Protein AF-A0A9X8HHS4-F1 (afdb_monomer)

Foldseek 3Di:
DDPLVVLVVLLVVLVVCLVVLCVVLVVLLQCCLPPPLVVLLVLFVQAQLLVVLPVLNVDDPVSSSVSLLLSLQCLLPVPQCCVVRNTPPVSSVPPDPVSNCSSVVSNVSVVVNVVSVVVSVLSVLVSVQVVQFQPDDPVRPPGGRLSVVLSVLLVVLVVLLVVLLVVQLVLLVPCVVVLCVLCVVQQVCVVPQVSQLNRHSNSSSVSLLVSLVCLLPVVVCVVVVRGDPSSNVPDDPVSSVVSVVSNVSNVCSVVSNVVSVVSSVVSD

pLDDT: mean 76.61, std 10.71, range [46.34, 91.75]

Organism: Pseudomonas putida (NCBI:txid303)

Structure (mmCIF, N/CA/C/O backbone):
data_AF-A0A9X8HHS4-F1
#
_entry.id   AF-A0A9X8HHS4-F1
#
loop_
_atom_site.group_PDB
_atom_site.id
_atom_site.type_symbol
_atom_site.label_atom_id
_atom_site.label_alt_id
_atom_site.label_comp_id
_atom_site.label_asym_id
_atom_site.label_entity_id
_atom_site.label_seq_id
_atom_site.pdbx_PDB_ins_code
_atom_site.Cartn_x
_atom_site.Cartn_y
_atom_site.Cartn_z
_atom_site.occupancy
_atom_site.B_iso_or_equiv
_atom_site.auth_seq_id
_atom_site.auth_comp_id
_atom_site.auth_asym_id
_atom_site.auth_atom_id
_atom_site.pdbx_PDB_model_num
ATOM 1 N N . MET A 1 1 ? 14.687 -11.664 -31.609 1.00 54.50 1 MET A N 1
ATOM 2 C CA . MET A 1 1 ? 13.571 -10.800 -31.170 1.00 54.50 1 MET A CA 1
ATOM 3 C C . MET A 1 1 ? 13.803 -10.597 -29.699 1.00 54.50 1 MET A C 1
ATOM 5 O O . MET A 1 1 ? 13.675 -11.546 -28.931 1.00 54.50 1 MET A O 1
ATOM 9 N N . ASP A 1 2 ? 14.326 -9.427 -29.369 1.00 82.25 2 ASP A N 1
ATOM 10 C CA . ASP A 1 2 ? 15.295 -9.323 -28.285 1.00 82.25 2 ASP A CA 1
ATOM 11 C C . ASP A 1 2 ? 14.608 -8.848 -27.001 1.00 82.25 2 ASP A C 1
ATOM 13 O O . ASP A 1 2 ? 13.588 -8.159 -27.045 1.00 82.25 2 ASP A O 1
ATOM 17 N N . ILE A 1 3 ? 15.119 -9.281 -25.846 1.00 80.19 3 ILE A N 1
ATOM 18 C CA . ILE A 1 3 ? 14.544 -8.995 -24.516 1.00 80.19 3 ILE A CA 1
ATOM 19 C C . ILE A 1 3 ? 14.384 -7.482 -24.290 1.00 80.19 3 ILE A C 1
ATOM 21 O O . ILE A 1 3 ? 13.435 -7.047 -23.635 1.00 80.19 3 ILE A O 1
ATOM 25 N N . GLU A 1 4 ? 15.269 -6.686 -24.886 1.00 82.06 4 GLU A N 1
ATOM 26 C CA . GLU A 1 4 ? 15.220 -5.226 -24.901 1.00 82.06 4 GLU A CA 1
ATOM 27 C C . GLU A 1 4 ? 13.902 -4.693 -25.481 1.00 82.06 4 GLU A C 1
ATOM 29 O O . GLU A 1 4 ? 13.188 -3.972 -24.788 1.00 82.06 4 GLU A O 1
ATOM 34 N N . TYR A 1 5 ? 13.494 -5.149 -26.672 1.00 85.94 5 TYR A N 1
ATOM 35 C CA . TYR A 1 5 ? 12.260 -4.703 -27.334 1.00 85.94 5 TYR A CA 1
ATOM 36 C C . TYR A 1 5 ? 11.009 -4.942 -26.476 1.00 85.94 5 TYR A C 1
ATOM 38 O O . TYR A 1 5 ? 10.152 -4.069 -26.330 1.00 85.94 5 TYR A O 1
ATOM 46 N N . TRP A 1 6 ? 10.902 -6.125 -25.863 1.00 85.56 6 TRP A N 1
ATOM 47 C CA . TRP A 1 6 ? 9.783 -6.439 -24.971 1.00 85.56 6 TRP A CA 1
ATOM 48 C C . TRP A 1 6 ? 9.791 -5.588 -23.698 1.00 85.56 6 TRP A C 1
ATOM 50 O O . TRP A 1 6 ? 8.727 -5.215 -23.201 1.00 85.56 6 TRP A O 1
ATOM 60 N N . THR A 1 7 ? 10.978 -5.266 -23.182 1.00 85.00 7 THR A N 1
ATOM 61 C CA . THR A 1 7 ? 11.138 -4.436 -21.983 1.00 85.00 7 THR A CA 1
ATOM 62 C C . THR A 1 7 ? 10.761 -2.983 -22.272 1.00 85.00 7 THR A C 1
ATOM 64 O O . THR A 1 7 ? 10.007 -2.385 -21.506 1.00 85.00 7 THR A O 1
ATOM 67 N N . GLU A 1 8 ? 11.193 -2.434 -23.407 1.00 86.31 8 GLU A N 1
ATOM 68 C CA . GLU A 1 8 ? 10.806 -1.096 -23.866 1.00 86.31 8 GLU A CA 1
ATOM 69 C C . GLU A 1 8 ? 9.295 -0.983 -24.097 1.00 86.31 8 GLU A C 1
ATOM 71 O O . GLU A 1 8 ? 8.658 -0.042 -23.616 1.00 86.31 8 GLU A O 1
ATOM 76 N N . ALA A 1 9 ? 8.691 -1.978 -24.757 1.00 87.94 9 ALA A N 1
ATOM 77 C CA . ALA A 1 9 ? 7.246 -2.029 -24.961 1.00 87.94 9 ALA A CA 1
ATOM 78 C C . ALA A 1 9 ? 6.478 -2.076 -23.625 1.00 87.94 9 ALA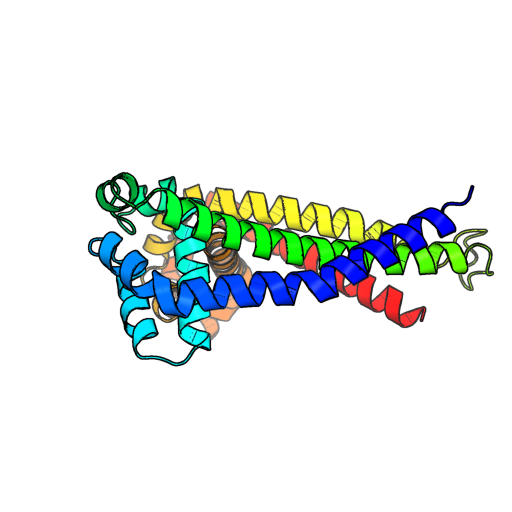 A C 1
ATOM 80 O O . ALA A 1 9 ? 5.470 -1.381 -23.458 1.00 87.94 9 ALA A O 1
ATOM 81 N N . ALA A 1 10 ? 6.969 -2.846 -22.647 1.00 87.56 10 ALA A N 1
ATOM 82 C CA . ALA A 1 10 ? 6.387 -2.902 -21.309 1.00 87.56 10 ALA A CA 1
ATOM 83 C C . ALA A 1 10 ? 6.499 -1.554 -20.576 1.00 87.56 10 ALA A C 1
ATOM 85 O O . ALA A 1 10 ? 5.516 -1.089 -20.000 1.00 87.56 10 ALA A O 1
ATOM 86 N N . ILE A 1 11 ? 7.659 -0.892 -20.634 1.00 89.00 11 ILE A N 1
ATOM 87 C CA . ILE A 1 11 ? 7.872 0.439 -20.044 1.00 89.00 11 ILE A CA 1
ATOM 88 C C . ILE A 1 11 ? 6.921 1.462 -20.666 1.00 89.00 11 ILE A C 1
ATOM 90 O O . ILE A 1 11 ? 6.270 2.211 -19.934 1.00 89.00 11 ILE A O 1
ATOM 94 N N . ALA A 1 12 ? 6.790 1.473 -21.995 1.00 88.38 12 ALA A N 1
ATOM 95 C CA . ALA A 1 12 ? 5.883 2.373 -22.699 1.00 88.38 12 ALA A CA 1
ATOM 96 C C . ALA A 1 12 ? 4.426 2.159 -22.255 1.00 88.38 12 ALA A C 1
ATOM 98 O O . ALA A 1 12 ? 3.747 3.115 -21.873 1.00 88.38 12 ALA A O 1
ATOM 99 N N . GLY A 1 13 ? 3.965 0.904 -22.212 1.00 89.06 13 GLY A N 1
ATOM 100 C CA . GLY A 1 13 ? 2.615 0.559 -21.761 1.00 89.06 13 GLY A CA 1
ATOM 101 C C . GLY A 1 13 ? 2.344 0.956 -20.305 1.00 89.06 13 GLY A C 1
ATOM 102 O O . GLY A 1 13 ? 1.326 1.588 -20.008 1.00 89.06 13 GLY A O 1
ATOM 103 N N . LEU A 1 14 ? 3.273 0.647 -19.394 1.00 89.25 14 LEU A N 1
ATOM 104 C CA . LEU A 1 14 ? 3.165 1.008 -17.976 1.00 89.25 14 LEU A CA 1
ATOM 105 C C . LEU A 1 14 ? 3.178 2.530 -17.773 1.00 89.25 14 LEU A C 1
ATOM 107 O O . LEU A 1 14 ? 2.428 3.041 -16.942 1.00 89.25 14 LEU A O 1
ATOM 111 N N . THR A 1 15 ? 3.971 3.263 -18.557 1.00 86.25 15 THR A N 1
ATOM 112 C CA . THR A 1 15 ? 4.039 4.733 -18.507 1.00 86.25 15 THR A CA 1
ATOM 113 C C . THR A 1 15 ? 2.719 5.366 -18.946 1.00 86.25 15 THR A C 1
ATOM 115 O O . THR A 1 15 ? 2.200 6.243 -18.257 1.00 86.25 15 THR A O 1
ATOM 118 N N . VAL A 1 16 ? 2.115 4.885 -20.038 1.00 89.38 16 VAL A N 1
ATOM 119 C CA . VAL A 1 16 ? 0.790 5.352 -20.484 1.00 89.38 16 VAL A CA 1
ATOM 120 C C . VAL A 1 16 ? -0.268 5.094 -19.409 1.00 89.38 16 VAL A C 1
ATOM 122 O O . VAL A 1 16 ? -1.044 5.995 -19.074 1.00 89.38 16 VAL A O 1
ATOM 125 N N . ALA A 1 17 ? -0.266 3.901 -18.806 1.00 86.44 17 ALA A N 1
ATOM 126 C CA . ALA A 1 17 ? -1.163 3.570 -17.701 1.00 86.44 17 ALA A CA 1
ATOM 127 C C . ALA A 1 17 ? -0.962 4.496 -16.486 1.00 86.44 17 ALA A C 1
ATOM 129 O O . ALA A 1 17 ? -1.931 4.870 -15.827 1.00 86.44 17 ALA A O 1
ATOM 130 N N . LEU A 1 18 ? 0.275 4.915 -16.216 1.00 86.44 18 LEU A N 1
ATOM 131 C CA . LEU A 1 18 ? 0.627 5.835 -15.133 1.00 86.44 18 LEU A CA 1
ATOM 132 C C . LEU A 1 18 ? 0.238 7.290 -15.381 1.00 86.44 18 LEU A C 1
ATOM 134 O O . LEU A 1 18 ? 0.064 8.027 -14.416 1.00 86.44 18 LEU A O 1
ATOM 138 N N . ILE A 1 19 ? 0.075 7.704 -16.634 1.00 85.06 19 ILE A N 1
ATOM 139 C CA . ILE A 1 19 ? -0.394 9.050 -16.978 1.00 85.06 19 ILE A CA 1
ATOM 140 C C . ILE A 1 19 ? -1.926 9.095 -16.969 1.00 85.06 19 ILE A C 1
ATOM 142 O O . ILE A 1 19 ? -2.521 9.981 -16.356 1.00 85.06 19 ILE A O 1
ATOM 146 N N . LEU A 1 20 ? -2.580 8.121 -17.609 1.00 88.38 20 LEU A N 1
ATOM 147 C CA . LEU A 1 20 ? -4.042 8.092 -17.736 1.00 88.38 20 LEU A CA 1
ATOM 148 C C . LEU A 1 20 ? -4.738 7.605 -16.458 1.00 88.38 20 LEU A C 1
ATOM 150 O O . LEU A 1 20 ? -5.791 8.124 -16.081 1.00 88.38 20 LEU A O 1
ATOM 154 N N . GLY A 1 21 ? -4.138 6.635 -15.766 1.00 84.62 21 GLY A N 1
ATOM 155 C CA . GLY A 1 21 ? -4.678 6.020 -14.555 1.00 84.62 21 GLY A CA 1
ATOM 156 C C . GLY A 1 21 ? -5.028 7.026 -13.453 1.00 84.62 21 GLY A C 1
ATOM 157 O O . GLY A 1 21 ? -6.173 7.018 -13.003 1.00 84.62 21 GLY A O 1
ATOM 158 N N . PRO A 1 22 ? -4.119 7.934 -13.040 1.00 84.56 22 PRO A N 1
ATOM 159 C CA . PRO A 1 22 ? -4.412 8.946 -12.028 1.00 84.56 22 PRO A CA 1
ATOM 160 C C . PRO A 1 22 ? -5.538 9.905 -12.413 1.00 84.56 22 PRO A C 1
ATOM 162 O O . PRO A 1 22 ? -6.266 10.348 -11.529 1.00 84.56 22 PRO A O 1
ATOM 165 N N . VAL A 1 23 ? -5.703 10.227 -13.701 1.00 86.19 23 VAL A N 1
ATOM 166 C CA . VAL A 1 23 ? -6.769 11.130 -14.166 1.00 86.19 23 VAL A CA 1
ATOM 167 C C . VAL A 1 23 ? -8.129 10.461 -13.991 1.00 86.19 23 VAL A C 1
ATOM 169 O O . VAL A 1 23 ? -9.021 11.021 -13.353 1.00 86.19 23 VAL A O 1
ATOM 172 N N . VAL A 1 24 ? -8.268 9.229 -14.488 1.00 87.69 24 VAL A N 1
ATOM 173 C CA . VAL A 1 24 ? -9.508 8.447 -14.372 1.00 87.69 24 VAL A CA 1
ATOM 174 C C . VAL A 1 24 ? -9.813 8.128 -12.907 1.00 87.69 24 VAL A C 1
ATOM 176 O O . VAL A 1 24 ? -10.933 8.330 -12.436 1.00 87.69 24 VAL A O 1
ATOM 179 N N . PHE A 1 25 ? -8.806 7.679 -12.158 1.00 87.69 25 PHE A N 1
ATOM 180 C CA . PHE A 1 25 ? -8.944 7.358 -10.742 1.00 87.69 25 PHE A CA 1
ATOM 181 C C . PHE A 1 25 ? -9.252 8.597 -9.894 1.00 87.69 25 PHE A C 1
ATOM 183 O O . PHE A 1 25 ? -10.100 8.543 -9.005 1.00 87.69 25 PHE A O 1
ATOM 190 N N . GLY A 1 26 ? -8.614 9.730 -10.191 1.00 85.19 26 GLY A N 1
ATOM 191 C CA . GLY A 1 26 ? -8.868 11.008 -9.537 1.00 85.19 26 GLY A CA 1
ATOM 192 C C . GLY A 1 26 ? -10.293 11.502 -9.774 1.00 85.19 26 GLY A C 1
ATOM 193 O O . GLY A 1 26 ? -10.955 11.911 -8.822 1.00 85.19 26 GLY A O 1
ATOM 194 N N . ALA A 1 27 ? -10.801 11.390 -11.006 1.00 89.06 27 ALA A N 1
ATOM 195 C CA . ALA A 1 27 ? -12.189 11.716 -11.329 1.00 89.06 27 ALA A CA 1
ATOM 196 C C . ALA A 1 27 ? -13.180 10.812 -10.576 1.00 89.06 27 ALA A C 1
ATOM 198 O O . ALA A 1 27 ? -14.147 11.307 -9.995 1.00 89.06 27 ALA A O 1
ATOM 199 N N . LEU A 1 28 ? -12.906 9.504 -10.511 1.00 89.50 28 LEU A N 1
ATOM 200 C CA . LEU A 1 28 ? -13.711 8.553 -9.743 1.00 89.50 28 LEU A CA 1
ATOM 201 C C . LEU A 1 28 ? -13.715 8.893 -8.245 1.00 89.50 28 LEU A C 1
ATOM 203 O O . LEU A 1 28 ? -14.780 8.976 -7.636 1.00 89.50 28 LEU A O 1
ATOM 207 N N . LEU A 1 29 ? -12.546 9.133 -7.645 1.00 87.75 29 LEU A N 1
ATOM 208 C CA . LEU A 1 29 ? -12.442 9.521 -6.236 1.00 87.75 29 LEU A CA 1
ATOM 209 C C . LEU A 1 29 ? -13.151 10.843 -5.953 1.00 87.75 29 LEU A C 1
ATOM 211 O O . LEU A 1 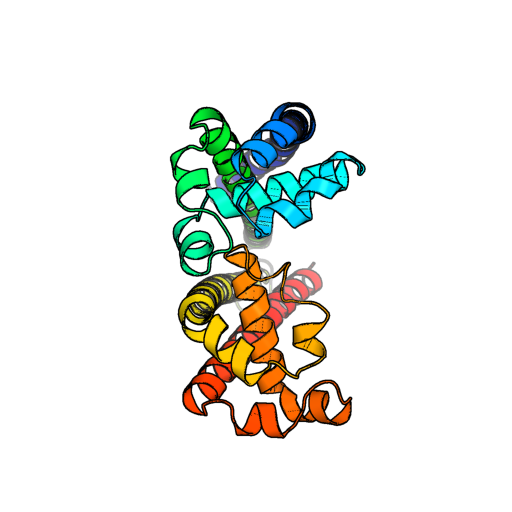29 ? -13.808 10.969 -4.920 1.00 87.75 29 LEU A O 1
ATOM 215 N N . LEU A 1 30 ? -13.044 11.816 -6.860 1.00 90.00 30 LEU A N 1
ATOM 216 C CA . LEU A 1 30 ? -13.733 13.095 -6.746 1.00 90.00 30 LEU A CA 1
ATOM 217 C C . LEU A 1 30 ? -15.248 12.918 -6.779 1.00 90.00 30 LEU A C 1
ATOM 219 O O . LEU A 1 30 ? -15.936 13.463 -5.915 1.00 90.00 30 LEU A O 1
ATOM 223 N N . TYR A 1 31 ? -15.758 12.116 -7.713 1.00 91.75 31 TYR A N 1
ATOM 224 C CA . TYR A 1 31 ? -17.174 11.771 -7.789 1.00 91.75 31 TYR A CA 1
ATOM 225 C C . TYR A 1 31 ? -17.664 11.145 -6.480 1.00 91.75 31 TYR A C 1
ATOM 227 O O . TYR A 1 31 ? -18.647 11.608 -5.904 1.00 91.75 31 TYR A O 1
ATOM 235 N N . ILE A 1 32 ? -16.934 10.162 -5.944 1.00 89.06 32 ILE A N 1
ATOM 236 C CA . ILE A 1 32 ? -17.315 9.502 -4.689 1.00 89.06 32 ILE A CA 1
ATOM 237 C C . ILE A 1 32 ? -17.300 10.494 -3.530 1.00 89.06 32 ILE A C 1
ATOM 239 O O . ILE A 1 32 ? -18.278 10.619 -2.799 1.00 89.06 32 ILE A O 1
ATOM 243 N N . ALA A 1 33 ? -16.197 11.221 -3.370 1.00 87.12 33 ALA A N 1
ATOM 244 C CA . ALA A 1 33 ? -15.975 12.112 -2.239 1.00 87.12 33 ALA A CA 1
ATOM 245 C C . ALA A 1 33 ? -16.938 13.303 -2.196 1.00 87.12 33 ALA A C 1
ATOM 247 O O . ALA A 1 33 ? -17.180 13.850 -1.120 1.00 87.12 33 ALA A O 1
ATOM 248 N N . THR A 1 34 ? -17.452 13.732 -3.350 1.00 86.00 34 THR A N 1
ATOM 249 C CA . THR A 1 34 ? -18.365 14.879 -3.444 1.00 86.00 34 THR A CA 1
ATOM 250 C C . THR A 1 34 ? -19.831 14.466 -3.475 1.00 86.00 34 THR A C 1
ATOM 252 O O . THR A 1 34 ? -20.623 15.095 -2.785 1.00 86.00 34 THR A O 1
ATOM 255 N N . GLN A 1 35 ? -20.185 13.414 -4.221 1.00 88.69 35 GLN A N 1
ATOM 256 C CA . GLN A 1 35 ? -21.584 13.056 -4.490 1.00 88.69 35 GLN A CA 1
ATOM 257 C C . GLN A 1 35 ? -22.085 11.859 -3.678 1.00 88.69 35 GLN A C 1
ATOM 259 O O . GLN A 1 35 ? -23.283 11.742 -3.453 1.00 88.69 35 GLN A O 1
ATOM 264 N N . ARG A 1 36 ? -21.201 10.947 -3.255 1.00 89.94 36 ARG A N 1
ATOM 265 C CA . ARG A 1 36 ? -21.601 9.644 -2.685 1.00 89.94 36 ARG A CA 1
ATOM 266 C C . ARG A 1 36 ? -21.099 9.384 -1.267 1.00 89.94 36 ARG A C 1
ATOM 268 O O . ARG A 1 36 ? -21.527 8.426 -0.632 1.00 89.94 36 ARG A O 1
ATOM 275 N N . LEU A 1 37 ? -20.199 10.220 -0.748 1.00 87.50 37 LEU A N 1
ATOM 276 C CA . LEU A 1 37 ? -19.626 10.044 0.587 1.00 87.50 37 LEU A CA 1
ATOM 277 C C . LEU A 1 37 ? -20.676 10.221 1.692 1.00 87.50 37 LEU A C 1
ATOM 279 O O . LEU A 1 37 ? -20.674 9.449 2.643 1.00 87.50 37 LEU A O 1
ATOM 283 N N . ALA A 1 38 ? -21.578 11.198 1.565 1.00 87.06 38 ALA A N 1
ATOM 284 C CA . ALA A 1 38 ? -22.652 11.402 2.541 1.00 87.06 38 ALA A CA 1
ATOM 285 C C . ALA A 1 38 ? -23.594 10.186 2.601 1.00 87.06 38 ALA A C 1
ATOM 287 O O . ALA A 1 38 ? -23.824 9.649 3.679 1.00 87.06 38 ALA A O 1
ATOM 288 N N . GLU A 1 39 ? -24.022 9.694 1.436 1.00 89.25 39 GLU A N 1
ATOM 289 C CA . GLU A 1 39 ? -24.846 8.485 1.288 1.00 89.25 39 GLU A CA 1
ATOM 290 C C . GLU A 1 39 ? -24.154 7.249 1.896 1.00 89.25 39 GLU A C 1
ATOM 292 O O . GLU A 1 39 ? -24.756 6.496 2.660 1.00 89.25 39 GLU A O 1
ATOM 297 N N . ALA A 1 40 ? -22.852 7.065 1.642 1.00 87.44 40 ALA A N 1
ATOM 298 C CA . ALA A 1 40 ? -22.081 5.967 2.229 1.00 87.44 40 ALA A CA 1
ATOM 299 C C . ALA A 1 40 ? -22.025 6.033 3.768 1.00 87.44 40 ALA A C 1
ATOM 301 O O . ALA A 1 40 ? -22.119 5.002 4.434 1.00 87.44 40 ALA A O 1
ATOM 302 N N . LEU A 1 41 ? -21.861 7.233 4.333 1.00 86.88 41 LEU A N 1
ATOM 303 C CA . LEU A 1 41 ? -21.806 7.451 5.783 1.00 86.88 41 LEU A CA 1
ATOM 304 C C . LEU A 1 41 ? -23.172 7.255 6.457 1.00 86.88 41 LEU A C 1
ATOM 306 O O . LEU A 1 41 ? -23.228 6.816 7.606 1.00 86.88 41 LEU A O 1
ATOM 310 N N . GLU A 1 42 ? -24.261 7.569 5.759 1.00 89.31 42 GLU A N 1
ATOM 311 C CA . GLU A 1 42 ? -25.633 7.375 6.237 1.00 89.31 42 GLU A CA 1
ATOM 312 C C . GLU A 1 42 ? -26.005 5.887 6.308 1.00 89.31 42 GLU A C 1
ATOM 314 O O . GLU A 1 42 ? -26.537 5.411 7.315 1.00 89.31 42 GLU A O 1
ATOM 319 N N . HIS A 1 43 ? -25.628 5.107 5.293 1.00 88.00 43 HIS A N 1
ATOM 320 C CA . HIS A 1 43 ? -25.844 3.658 5.300 1.00 88.00 43 HIS A CA 1
ATOM 321 C C . HIS A 1 43 ? -25.013 2.906 6.346 1.00 88.00 43 HIS A C 1
ATOM 323 O O . HIS A 1 43 ? -25.372 1.791 6.709 1.00 88.00 43 HIS A O 1
ATOM 329 N N . LEU A 1 44 ? -23.934 3.509 6.849 1.00 84.94 44 LEU A N 1
ATOM 330 C CA . LEU A 1 44 ? -23.045 2.936 7.864 1.00 84.94 44 LEU A CA 1
ATOM 331 C C . LEU A 1 44 ? -23.228 3.605 9.235 1.00 84.94 44 LEU A C 1
ATOM 333 O O . LEU A 1 44 ? -22.281 3.709 10.020 1.00 84.94 44 LEU A O 1
ATOM 337 N N . HIS A 1 45 ? -24.429 4.108 9.527 1.00 83.50 45 HIS A N 1
ATOM 338 C CA . HIS A 1 45 ? -24.648 4.955 10.694 1.00 83.50 45 HIS A CA 1
ATOM 339 C C . HIS A 1 45 ? -24.494 4.259 12.048 1.00 83.50 45 HIS A C 1
ATOM 341 O O . HIS A 1 45 ? -24.212 4.956 13.023 1.00 83.50 45 HIS A O 1
ATOM 347 N N . ASN A 1 46 ? -24.647 2.932 12.111 1.00 80.12 46 ASN A N 1
ATOM 348 C CA . ASN A 1 46 ? -24.467 2.139 13.331 1.00 80.12 46 ASN A CA 1
ATOM 349 C C . ASN A 1 46 ? -23.045 1.585 13.457 1.00 80.12 46 ASN A C 1
ATOM 351 O O . ASN A 1 46 ? -22.795 0.714 14.287 1.00 80.12 46 ASN A O 1
ATOM 355 N N . SER A 1 47 ? -22.115 2.044 12.616 1.00 76.88 47 SER A N 1
ATOM 356 C CA . SER A 1 47 ? -20.743 1.549 12.571 1.00 76.88 47 SER A CA 1
ATOM 357 C C . SER A 1 47 ? -19.789 2.548 13.244 1.00 76.88 47 SER A C 1
ATOM 359 O O . SER A 1 47 ? -19.457 3.574 12.640 1.00 76.88 47 SER A O 1
ATOM 361 N N . PRO A 1 48 ? -19.287 2.262 14.465 1.00 70.06 48 PRO A N 1
ATOM 362 C CA . PRO A 1 48 ? -18.429 3.184 15.216 1.00 70.06 48 PRO A CA 1
ATOM 363 C C . PRO A 1 48 ? -17.166 3.608 14.457 1.00 70.06 48 PRO A C 1
ATOM 365 O O . PRO A 1 48 ? -16.679 4.726 14.616 1.00 70.06 48 PRO A O 1
ATOM 368 N N . LEU A 1 49 ? -16.636 2.726 13.600 1.00 64.81 49 LEU A N 1
ATOM 369 C CA . LEU A 1 49 ? -15.443 3.011 12.797 1.00 64.81 49 LEU A CA 1
ATOM 370 C C . LEU A 1 49 ? -15.682 4.071 11.723 1.00 64.81 49 LEU A C 1
ATOM 372 O O . LEU A 1 49 ? -14.758 4.777 11.326 1.00 64.81 49 LEU A O 1
ATOM 376 N N . VAL A 1 50 ? -16.917 4.172 11.248 1.00 74.06 50 VAL A N 1
ATOM 377 C CA . VAL A 1 50 ? -17.311 5.102 10.193 1.00 74.06 50 VAL A CA 1
ATOM 378 C C . VAL A 1 50 ? -17.703 6.454 10.789 1.00 74.06 50 VAL A C 1
ATOM 380 O O . VAL A 1 50 ? -17.537 7.492 10.149 1.00 74.06 50 VAL A O 1
ATOM 383 N N . ASP A 1 51 ? -18.112 6.463 12.057 1.00 72.56 51 ASP A N 1
ATOM 384 C CA . ASP A 1 51 ? -18.515 7.661 12.789 1.00 72.56 51 ASP A CA 1
ATOM 385 C C . ASP A 1 51 ? -17.375 8.694 12.901 1.00 72.56 51 ASP A C 1
ATOM 387 O O . ASP A 1 51 ? -17.565 9.892 12.679 1.00 72.56 51 ASP A O 1
ATOM 391 N N . ALA A 1 52 ? -16.135 8.219 13.089 1.00 68.75 52 ALA A N 1
ATOM 392 C CA . ALA A 1 52 ? -14.929 9.054 13.080 1.00 68.75 52 ALA A CA 1
ATOM 393 C C . ALA A 1 52 ? -14.725 9.818 11.755 1.00 68.75 52 ALA A C 1
ATOM 395 O O . ALA A 1 52 ? -14.099 10.881 11.727 1.00 68.75 52 ALA A O 1
ATOM 396 N N . HIS A 1 53 ? -15.271 9.301 10.653 1.00 73.31 53 HIS A N 1
ATOM 397 C CA . HIS A 1 53 ? -15.173 9.911 9.334 1.00 73.31 53 HIS A CA 1
ATOM 398 C C . HIS A 1 53 ? -16.320 10.877 9.024 1.00 73.31 53 HIS A C 1
ATOM 400 O O . HIS A 1 53 ? -16.226 11.593 8.029 1.00 73.31 53 HIS A O 1
ATOM 406 N N . ARG A 1 54 ? -17.358 11.006 9.860 1.00 76.12 54 ARG A N 1
ATOM 407 C CA . ARG A 1 54 ? -18.449 11.969 9.609 1.00 76.12 54 ARG A CA 1
ATOM 408 C C . ARG A 1 54 ? -17.970 13.416 9.587 1.00 76.12 54 ARG A C 1
ATOM 410 O O . ARG A 1 54 ? -18.377 14.190 8.724 1.00 76.12 54 ARG A O 1
ATOM 417 N N . TYR A 1 55 ? -17.006 13.753 10.444 1.00 74.31 55 TYR A N 1
ATOM 418 C CA . TYR A 1 55 ? -16.362 15.069 10.436 1.00 74.31 55 TYR A CA 1
ATOM 419 C C . TYR A 1 55 ? -15.634 15.377 9.118 1.00 74.31 55 TYR A C 1
ATOM 421 O O . TYR A 1 55 ? -15.444 16.546 8.789 1.00 74.31 55 TYR A O 1
ATOM 429 N N . SER A 1 56 ? -15.270 14.363 8.321 1.00 74.00 56 SER A N 1
ATOM 430 C CA . SER A 1 56 ? -14.616 14.572 7.023 1.00 74.00 56 SER A CA 1
ATOM 431 C C . SER A 1 56 ? -15.514 15.257 5.990 1.00 74.00 56 SER A C 1
ATOM 433 O O . SER A 1 56 ? -14.986 15.927 5.103 1.00 74.00 56 SER A O 1
ATOM 435 N N . LEU A 1 57 ? -16.845 15.174 6.133 1.00 74.00 57 LEU A N 1
ATOM 436 C CA . LEU A 1 57 ? -17.794 15.884 5.268 1.00 74.00 57 LEU A CA 1
ATOM 437 C C . LEU A 1 57 ? -17.638 17.402 5.383 1.00 74.00 57 LEU A C 1
ATOM 439 O O . LEU A 1 57 ? -17.711 18.102 4.377 1.00 74.00 57 LEU A O 1
ATOM 443 N N . ASN A 1 58 ? -17.340 17.905 6.580 1.00 77.31 58 ASN A N 1
ATOM 444 C CA . ASN A 1 58 ? -17.188 19.339 6.841 1.00 77.31 58 ASN A CA 1
ATOM 445 C C . ASN A 1 58 ? -15.748 19.832 6.635 1.00 77.31 58 ASN A C 1
ATOM 447 O O . ASN A 1 58 ? -15.464 21.018 6.781 1.00 77.31 58 ASN A O 1
ATOM 451 N N . LEU A 1 59 ? -14.830 18.926 6.296 1.00 79.38 59 LEU A N 1
ATOM 452 C CA . LEU A 1 59 ? -13.427 19.228 6.048 1.00 79.38 59 LEU A CA 1
ATOM 453 C C . LEU A 1 59 ? -13.128 19.279 4.542 1.00 79.38 59 LEU A C 1
ATOM 455 O O . LEU A 1 59 ? -13.919 18.861 3.695 1.00 79.38 59 LEU A O 1
ATOM 459 N N . GLY A 1 60 ? -11.945 19.799 4.207 1.00 82.88 60 GLY A N 1
ATOM 460 C CA . GLY A 1 60 ? -11.493 19.937 2.824 1.00 82.88 60 GLY A CA 1
ATOM 461 C C . GLY A 1 60 ? -11.353 18.607 2.072 1.00 82.88 60 GLY A C 1
ATOM 462 O O . GLY A 1 60 ? -11.282 17.524 2.657 1.00 82.88 60 GLY A O 1
ATOM 463 N N . LEU A 1 61 ? -11.227 18.708 0.746 1.00 82.06 61 LEU A N 1
ATOM 464 C CA . LEU A 1 61 ? -11.224 17.588 -0.206 1.00 82.06 61 LEU A CA 1
ATOM 465 C C . LEU A 1 61 ? -10.279 16.433 0.181 1.00 82.06 61 LEU A C 1
ATOM 467 O O . LEU A 1 61 ? -10.625 15.261 0.063 1.00 82.06 61 LEU A O 1
ATOM 471 N N . ARG A 1 62 ? -9.099 16.762 0.721 1.00 76.94 62 ARG A N 1
ATOM 472 C CA . ARG A 1 62 ? -8.099 15.784 1.173 1.00 76.94 62 ARG A CA 1
ATOM 473 C C . ARG A 1 62 ? -8.627 14.850 2.268 1.00 76.94 62 ARG A C 1
ATOM 475 O O . ARG A 1 62 ? -8.287 13.670 2.278 1.00 76.94 62 ARG A O 1
ATOM 482 N N . GLN A 1 63 ? -9.427 15.370 3.197 1.00 77.00 63 GLN A N 1
ATOM 483 C CA . GLN A 1 63 ? -9.999 14.577 4.289 1.00 77.00 63 GLN A CA 1
ATOM 484 C C . GLN A 1 63 ? -11.130 13.683 3.783 1.00 77.00 63 GLN A C 1
ATOM 486 O O . GLN A 1 63 ? -11.227 12.532 4.200 1.00 77.00 63 GLN A O 1
ATOM 491 N N . ARG A 1 64 ? -11.913 14.171 2.815 1.00 83.31 64 ARG A N 1
ATOM 492 C CA . ARG A 1 64 ? -12.935 13.372 2.130 1.00 83.31 64 ARG A CA 1
ATOM 493 C C . ARG A 1 64 ? -12.318 12.212 1.347 1.00 83.31 64 ARG A C 1
ATOM 495 O O . ARG A 1 64 ? -12.785 11.089 1.470 1.00 83.31 64 ARG A O 1
ATOM 502 N N . PHE A 1 65 ? -11.221 12.438 0.618 1.00 81.19 65 PHE A N 1
ATOM 503 C CA . PHE A 1 65 ? -10.489 11.359 -0.068 1.00 81.19 65 PHE A CA 1
ATOM 504 C C . PHE A 1 65 ? -9.954 10.301 0.890 1.00 81.19 65 PHE A C 1
ATOM 506 O O . PHE A 1 65 ? -10.040 9.109 0.599 1.00 81.19 65 PHE A O 1
ATOM 513 N N . ARG A 1 66 ? -9.434 10.727 2.047 1.00 78.00 66 ARG A N 1
ATOM 514 C CA . ARG A 1 66 ? -9.007 9.799 3.096 1.00 78.00 66 ARG A CA 1
ATOM 515 C C . ARG A 1 66 ? -10.180 8.943 3.580 1.00 78.00 66 ARG A C 1
ATOM 517 O O . ARG A 1 66 ? -10.071 7.724 3.547 1.00 78.00 66 ARG A O 1
ATOM 524 N N . ALA A 1 67 ? -11.307 9.569 3.923 1.00 80.56 67 ALA A N 1
ATOM 525 C CA . ALA A 1 67 ? -12.507 8.863 4.368 1.00 80.56 67 ALA A CA 1
ATOM 526 C C . ALA A 1 67 ? -13.028 7.862 3.326 1.00 80.56 67 ALA A C 1
ATOM 528 O O . ALA A 1 67 ? -13.316 6.721 3.670 1.00 80.56 67 ALA A O 1
ATOM 529 N N . VAL A 1 68 ? -13.076 8.247 2.045 1.00 85.06 68 VAL A N 1
ATOM 530 C CA . VAL A 1 68 ? -13.441 7.333 0.950 1.00 85.06 68 VAL A CA 1
ATOM 531 C C . VAL A 1 68 ? -12.510 6.124 0.907 1.00 85.06 68 VAL A C 1
ATOM 533 O O . VAL A 1 68 ? -12.984 4.994 0.834 1.00 85.06 68 VAL A O 1
ATOM 536 N N . GLY A 1 69 ? -11.194 6.341 0.984 1.00 78.44 69 GLY A N 1
ATOM 537 C CA . GLY A 1 69 ? -10.211 5.258 0.961 1.00 78.44 69 GLY A CA 1
ATOM 538 C C . GLY A 1 69 ? -10.330 4.294 2.145 1.00 78.44 69 GLY A C 1
ATOM 539 O O . GLY A 1 69 ? -10.136 3.088 1.968 1.00 78.44 69 GLY A O 1
ATOM 540 N N . ASP A 1 70 ? -10.660 4.816 3.326 1.00 76.69 70 ASP A N 1
ATOM 541 C CA . ASP A 1 70 ? -10.817 4.034 4.554 1.00 76.69 70 ASP A CA 1
ATOM 542 C C . ASP A 1 70 ? -12.124 3.219 4.530 1.00 76.69 70 ASP A C 1
ATOM 544 O O . ASP A 1 70 ? -12.091 2.004 4.735 1.00 76.69 70 ASP A O 1
ATOM 548 N N . ILE A 1 71 ? -13.252 3.841 4.158 1.00 83.75 71 ILE A N 1
ATOM 549 C CA . ILE A 1 71 ? -14.555 3.167 3.992 1.00 83.75 71 ILE A CA 1
ATOM 550 C C . ILE A 1 71 ? -14.477 2.094 2.898 1.00 83.75 71 ILE A C 1
ATOM 552 O O . ILE A 1 71 ? -14.947 0.973 3.083 1.00 83.75 71 ILE A O 1
ATOM 556 N N . ALA A 1 72 ? -13.836 2.402 1.769 1.00 82.50 72 ALA A N 1
ATOM 557 C CA . ALA A 1 72 ? -13.628 1.448 0.686 1.00 82.50 72 ALA A CA 1
ATOM 558 C C . ALA A 1 72 ? -12.824 0.217 1.136 1.00 82.50 72 ALA A C 1
ATOM 560 O O . ALA A 1 72 ? -13.140 -0.904 0.742 1.00 82.50 72 ALA A O 1
ATOM 561 N N . GLY A 1 73 ? -11.811 0.408 1.988 1.00 74.19 73 GLY A N 1
ATOM 562 C CA . GLY A 1 73 ? -11.048 -0.695 2.575 1.00 74.19 73 GLY A CA 1
ATOM 563 C C . GLY A 1 73 ? -11.870 -1.555 3.536 1.00 74.19 73 GLY A C 1
ATOM 564 O O . GLY A 1 73 ? -11.757 -2.779 3.491 1.00 74.19 73 GLY A O 1
ATOM 565 N N . LEU A 1 74 ? -12.718 -0.929 4.356 1.00 75.50 74 LEU A N 1
ATOM 566 C CA . LEU A 1 74 ? -13.623 -1.624 5.277 1.00 75.50 74 LEU A CA 1
ATOM 567 C C . LEU A 1 74 ? -14.646 -2.495 4.534 1.00 75.50 74 LEU A C 1
ATOM 569 O O . LEU A 1 74 ? -14.893 -3.630 4.930 1.00 75.50 74 LEU A O 1
ATOM 573 N N . LEU A 1 75 ? -15.209 -1.990 3.433 1.00 79.81 75 LEU A N 1
ATOM 574 C CA . LEU A 1 75 ? -16.203 -2.716 2.633 1.00 79.81 75 LEU A CA 1
ATOM 575 C C . LEU A 1 75 ? -15.606 -3.821 1.749 1.00 79.81 75 LEU A C 1
ATOM 577 O O . LEU A 1 75 ? -16.316 -4.773 1.411 1.00 79.81 75 LEU A O 1
ATOM 581 N N . ALA A 1 76 ? -14.332 -3.699 1.360 1.00 76.00 76 ALA A N 1
ATOM 582 C CA . ALA A 1 76 ? -13.623 -4.725 0.594 1.00 76.00 76 ALA A CA 1
ATOM 583 C C . ALA A 1 76 ? -13.334 -5.979 1.436 1.00 76.00 76 ALA A C 1
ATOM 585 O O . ALA A 1 76 ? -13.346 -7.084 0.902 1.00 76.00 76 ALA A O 1
ATOM 586 N N . TYR A 1 77 ? -13.135 -5.816 2.748 1.00 73.06 77 TYR A N 1
ATOM 587 C CA . TYR A 1 77 ? -12.846 -6.909 3.681 1.00 73.06 77 TYR A CA 1
ATOM 588 C C . TYR A 1 77 ? -13.708 -6.795 4.959 1.00 73.06 77 TYR A C 1
ATOM 590 O O . TYR A 1 77 ? -13.188 -6.439 6.020 1.00 73.06 77 TYR A O 1
ATOM 598 N N . PRO A 1 78 ? -15.026 -7.072 4.867 1.00 65.94 78 PRO A N 1
ATOM 599 C CA . PRO A 1 78 ? -16.004 -6.749 5.911 1.00 65.94 78 PRO A CA 1
ATOM 600 C C . PRO A 1 78 ? -16.052 -7.729 7.090 1.00 65.94 78 PRO A C 1
ATOM 602 O O . PRO A 1 78 ? -16.472 -7.333 8.176 1.00 65.94 78 PRO A O 1
ATOM 605 N N . ASP A 1 79 ? -15.630 -8.983 6.898 1.00 62.28 79 ASP A N 1
ATOM 606 C CA . ASP A 1 79 ? -15.860 -10.072 7.862 1.00 62.28 79 ASP A CA 1
ATOM 607 C C . ASP A 1 79 ? -15.291 -9.749 9.242 1.00 62.28 79 ASP A C 1
ATOM 609 O O . ASP A 1 79 ? -15.952 -9.893 10.266 1.00 62.28 79 ASP A O 1
ATOM 613 N N . CYS A 1 80 ? -14.079 -9.204 9.274 1.00 51.84 80 CYS A N 1
ATOM 614 C CA . CYS A 1 80 ? -13.424 -8.935 10.538 1.00 51.84 80 CYS A CA 1
ATOM 615 C C . CYS A 1 80 ? -13.908 -7.643 11.234 1.00 51.84 80 CYS A C 1
ATOM 617 O O . CYS A 1 80 ? -14.124 -7.698 12.439 1.00 51.84 80 CYS A O 1
ATOM 619 N N . PRO A 1 81 ? -14.121 -6.491 10.554 1.00 55.38 81 PRO A N 1
ATOM 620 C CA . PRO A 1 81 ? -14.817 -5.328 11.129 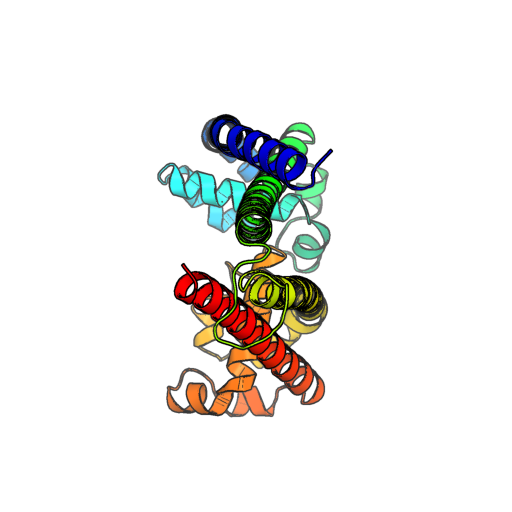1.00 55.38 81 PRO A CA 1
ATOM 621 C C . PRO A 1 81 ? -16.132 -5.655 11.844 1.00 55.38 81 PRO A C 1
ATOM 623 O O . PRO A 1 81 ? -16.459 -5.017 12.846 1.00 55.38 81 PRO A O 1
ATOM 626 N N . VAL A 1 82 ? -16.854 -6.661 11.353 1.00 64.12 82 VAL A N 1
ATOM 627 C CA . VAL A 1 82 ? -18.087 -7.157 11.969 1.00 64.12 82 VAL A CA 1
ATOM 628 C C . VAL A 1 82 ? -17.815 -7.962 13.243 1.00 64.12 82 VAL A C 1
ATOM 630 O O . VAL A 1 82 ? -18.475 -7.730 14.253 1.00 64.12 82 VAL A O 1
ATOM 633 N N . GLU A 1 83 ? -16.823 -8.858 13.242 1.00 60.72 83 GLU A N 1
ATOM 634 C CA . GLU A 1 83 ? -16.503 -9.743 14.380 1.00 60.72 83 GLU A CA 1
ATOM 635 C C . GLU A 1 83 ? -16.183 -9.007 15.692 1.00 60.72 83 GLU A C 1
ATOM 637 O O . GLU A 1 83 ? -16.491 -9.518 16.767 1.00 60.72 83 GLU A O 1
ATOM 642 N N . PHE A 1 84 ? -15.579 -7.814 15.639 1.00 55.12 84 PHE A N 1
ATOM 643 C CA . PHE A 1 84 ? -15.253 -7.025 16.840 1.00 55.12 84 PHE A CA 1
ATOM 644 C C . PHE A 1 84 ? -16.194 -5.832 17.079 1.00 55.12 84 PHE A C 1
ATOM 646 O O . PHE A 1 84 ? -15.911 -4.998 17.939 1.00 55.12 84 PHE A O 1
ATOM 653 N N . GLY A 1 85 ? -17.299 -5.736 16.330 1.00 59.44 85 GLY A N 1
ATOM 654 C CA . GLY A 1 85 ? -18.319 -4.697 16.510 1.00 59.44 85 GLY A CA 1
ATOM 655 C C . GLY A 1 85 ? -17.934 -3.307 15.989 1.00 59.44 85 GLY A C 1
ATOM 656 O O . GLY A 1 85 ? -18.538 -2.314 16.386 1.00 59.44 85 GLY A O 1
ATOM 657 N N . GLY A 1 86 ? -16.925 -3.208 15.118 1.00 61.25 86 GLY A N 1
ATOM 658 C CA . GLY A 1 86 ? -16.528 -1.947 14.484 1.00 61.25 86 GLY A CA 1
ATOM 659 C C . GLY A 1 86 ? -17.397 -1.556 13.281 1.00 61.25 86 GLY A C 1
ATOM 660 O O . GLY A 1 86 ? -17.557 -0.369 12.981 1.00 61.25 86 GLY A O 1
ATOM 661 N N . LEU A 1 87 ? -17.980 -2.548 12.610 1.00 71.56 87 LEU A N 1
ATOM 662 C CA . LEU A 1 87 ? -19.030 -2.375 11.614 1.00 71.56 87 LEU A CA 1
ATOM 663 C C . LEU A 1 87 ? -20.266 -3.175 12.015 1.00 71.56 87 LEU A C 1
ATOM 665 O O . LEU A 1 87 ? -20.168 -4.321 12.451 1.00 71.56 87 LEU A O 1
ATOM 669 N N . SER A 1 88 ? -21.438 -2.588 11.801 1.00 78.31 88 SER A N 1
ATOM 670 C CA . SER A 1 88 ? -22.702 -3.303 11.937 1.00 78.31 88 SER A CA 1
ATOM 671 C C . SER A 1 88 ? -22.857 -4.289 10.775 1.00 78.31 88 SER A C 1
ATOM 673 O O . SER A 1 88 ? -22.878 -3.897 9.608 1.00 78.31 88 SER A O 1
ATOM 675 N N . ALA A 1 89 ? -22.993 -5.583 11.083 1.00 79.94 89 ALA A N 1
ATOM 676 C CA . ALA A 1 89 ? -23.262 -6.618 10.078 1.00 79.94 89 ALA A CA 1
ATOM 677 C C . ALA A 1 89 ? -24.531 -6.315 9.268 1.00 79.94 89 ALA A C 1
ATOM 679 O O . ALA A 1 89 ? -24.642 -6.670 8.094 1.00 79.94 89 ALA A O 1
ATOM 680 N N . GLU A 1 90 ? -25.500 -5.674 9.916 1.00 85.19 90 GLU A N 1
ATOM 681 C CA . GLU A 1 90 ? -26.776 -5.310 9.324 1.00 85.19 90 GLU A CA 1
ATOM 682 C C . GLU A 1 90 ? -26.637 -4.128 8.362 1.00 85.19 90 GLU A C 1
ATOM 684 O O . GLU A 1 90 ? -27.183 -4.183 7.259 1.00 85.19 90 GLU A O 1
ATOM 689 N N . ASP A 1 91 ? -25.815 -3.134 8.712 1.00 84.88 91 ASP A N 1
ATOM 690 C CA . ASP A 1 91 ? -25.488 -2.009 7.829 1.00 84.88 91 ASP A CA 1
ATOM 691 C C . ASP A 1 91 ? -24.790 -2.512 6.555 1.00 84.88 91 ASP A C 1
ATOM 693 O O . ASP A 1 91 ? -25.144 -2.098 5.455 1.00 84.88 91 ASP A O 1
ATOM 697 N N . ILE A 1 92 ? -23.858 -3.471 6.668 1.00 84.81 92 ILE A N 1
ATOM 698 C CA . ILE A 1 92 ? -23.184 -4.070 5.498 1.00 84.81 92 ILE A CA 1
ATOM 699 C C . ILE A 1 92 ? -24.169 -4.822 4.607 1.00 84.81 92 ILE A C 1
ATOM 701 O O . ILE A 1 92 ? -24.106 -4.702 3.383 1.00 84.81 92 ILE A O 1
ATOM 705 N N . LYS A 1 93 ? -25.065 -5.617 5.203 1.00 86.00 93 LYS A N 1
ATOM 706 C CA . LYS A 1 93 ? -26.068 -6.385 4.451 1.00 86.00 93 LYS A CA 1
ATOM 707 C C . LYS A 1 93 ? -27.041 -5.476 3.705 1.00 86.00 93 LYS A C 1
ATOM 709 O O . LYS A 1 93 ? -27.465 -5.826 2.609 1.00 86.00 93 LYS A O 1
ATOM 714 N N . ARG A 1 94 ? -27.388 -4.327 4.290 1.00 88.25 94 ARG A N 1
ATOM 715 C CA . ARG A 1 94 ? -28.298 -3.333 3.702 1.00 88.25 94 ARG A CA 1
ATOM 716 C C . ARG A 1 94 ? -27.583 -2.308 2.815 1.00 88.25 94 ARG A C 1
ATOM 718 O O . ARG A 1 94 ? -28.253 -1.493 2.186 1.00 88.25 94 ARG A O 1
ATOM 725 N N . PHE A 1 95 ? -26.252 -2.336 2.754 1.00 89.25 95 PHE A N 1
ATOM 726 C CA . PHE A 1 95 ? -25.475 -1.357 2.004 1.00 89.25 95 PHE A CA 1
ATOM 727 C C . PHE A 1 95 ? -25.763 -1.467 0.495 1.00 89.25 95 PHE A C 1
ATOM 729 O O . PHE A 1 95 ? -25.724 -2.574 -0.056 1.00 89.25 95 PHE A O 1
ATOM 736 N N . PRO A 1 96 ? -26.016 -0.349 -0.210 1.00 89.19 96 PRO A N 1
ATOM 737 C CA . PRO A 1 96 ? -26.387 -0.384 -1.619 1.00 89.19 96 PRO A CA 1
ATOM 738 C C . PRO A 1 96 ? -25.284 -1.013 -2.479 1.00 89.19 96 PRO A C 1
ATOM 740 O O . PRO A 1 96 ? -24.141 -0.548 -2.503 1.00 89.19 96 PRO A O 1
ATOM 743 N N . GLY A 1 97 ? -25.642 -2.059 -3.230 1.00 87.88 97 GLY A N 1
ATOM 744 C CA . GLY A 1 97 ? -24.693 -2.853 -4.019 1.00 87.88 97 GLY A CA 1
ATOM 745 C C . GLY A 1 97 ? -23.884 -2.021 -5.018 1.00 87.88 97 GLY A C 1
ATOM 746 O O . GLY A 1 97 ? -22.669 -2.171 -5.099 1.00 87.88 97 GLY A O 1
ATOM 747 N N . ASN A 1 98 ? -24.528 -1.073 -5.705 1.00 88.50 98 ASN A N 1
ATOM 748 C CA . ASN A 1 98 ? -23.858 -0.196 -6.671 1.00 88.50 98 ASN A CA 1
ATOM 749 C C . ASN A 1 98 ? -22.764 0.661 -6.014 1.00 88.50 98 ASN A C 1
ATOM 751 O O . ASN A 1 98 ? -21.657 0.772 -6.541 1.00 88.50 98 ASN A O 1
ATOM 755 N N . LEU A 1 99 ? -23.051 1.231 -4.840 1.00 88.25 99 LEU A N 1
ATOM 756 C CA . LEU A 1 99 ? -22.096 2.046 -4.093 1.00 88.25 99 LEU A CA 1
ATOM 757 C C . LEU A 1 99 ? -20.969 1.188 -3.510 1.00 88.25 99 LEU A C 1
ATOM 759 O O . LEU A 1 99 ? -19.808 1.597 -3.536 1.00 88.25 99 LEU A O 1
ATOM 763 N N . ARG A 1 100 ? -21.295 -0.025 -3.040 1.00 88.25 100 ARG A N 1
ATOM 764 C CA . ARG A 1 100 ? -20.308 -0.994 -2.550 1.00 88.25 100 ARG A CA 1
ATOM 765 C C . ARG A 1 100 ? -19.312 -1.344 -3.641 1.00 88.25 100 ARG A C 1
ATOM 767 O O . ARG A 1 100 ? -18.113 -1.226 -3.416 1.00 88.25 100 ARG A O 1
ATOM 774 N N . THR A 1 101 ? -19.799 -1.735 -4.817 1.00 88.81 101 THR A N 1
ATOM 775 C CA . THR A 1 101 ? -18.949 -2.097 -5.955 1.00 88.81 101 THR A CA 1
ATOM 776 C C . THR A 1 101 ? -18.039 -0.942 -6.335 1.00 88.81 101 THR A C 1
ATOM 778 O O . THR A 1 101 ? -16.851 -1.147 -6.544 1.00 88.81 101 THR A O 1
ATOM 781 N N . LEU A 1 102 ? -18.563 0.281 -6.360 1.00 89.12 102 LEU A N 1
ATOM 782 C CA . LEU A 1 102 ? -17.800 1.460 -6.745 1.00 89.12 102 LEU A CA 1
ATOM 783 C C . LEU A 1 102 ? -16.692 1.806 -5.727 1.00 89.12 102 LEU A C 1
ATOM 785 O O . LEU A 1 102 ? -15.559 2.099 -6.115 1.00 89.12 102 LEU A O 1
ATOM 789 N N . LEU A 1 103 ? -16.979 1.691 -4.426 1.00 88.19 103 LEU A N 1
ATOM 790 C CA . LEU A 1 103 ? -15.986 1.855 -3.359 1.00 88.19 103 LEU A CA 1
ATOM 791 C C . LEU A 1 103 ? -14.934 0.739 -3.389 1.00 88.19 103 LEU A C 1
ATOM 793 O O . LEU A 1 103 ? -13.739 1.028 -3.422 1.00 88.19 103 LEU A O 1
ATOM 797 N N . VAL A 1 104 ? -15.346 -0.526 -3.448 1.00 85.94 104 VAL A N 1
ATOM 798 C CA . VAL A 1 104 ? -14.430 -1.677 -3.509 1.00 85.94 104 VAL A CA 1
ATOM 799 C C . VAL A 1 104 ? -13.555 -1.621 -4.766 1.00 85.94 104 VAL A C 1
ATOM 801 O O . VAL A 1 104 ? -12.343 -1.824 -4.689 1.00 85.94 104 VAL A O 1
ATOM 804 N N . LEU A 1 105 ? -14.122 -1.240 -5.912 1.00 87.25 105 LEU A N 1
ATOM 805 C CA . LEU A 1 105 ? -13.374 -1.035 -7.150 1.00 87.25 105 LEU A CA 1
ATOM 806 C C . LEU A 1 105 ? -12.317 0.064 -6.993 1.00 87.25 105 LEU A C 1
ATOM 808 O O . LEU A 1 105 ? -11.177 -0.134 -7.405 1.00 87.25 105 LEU A O 1
ATOM 812 N N . SER A 1 106 ? -12.649 1.189 -6.349 1.00 85.88 106 SER A N 1
ATOM 813 C CA . SER A 1 106 ? -11.669 2.247 -6.062 1.00 85.88 106 SER A CA 1
ATOM 814 C C . SER A 1 106 ? -10.518 1.753 -5.173 1.00 85.88 106 SER A C 1
ATOM 816 O O . SER A 1 106 ? -9.361 2.123 -5.387 1.00 85.88 106 SER A O 1
ATOM 818 N N . HIS A 1 107 ? -10.801 0.854 -4.223 1.00 83.62 107 HIS A N 1
ATOM 819 C CA . HIS A 1 107 ? -9.777 0.237 -3.385 1.00 83.62 107 HIS A CA 1
ATOM 820 C C . HIS A 1 107 ? -8.820 -0.629 -4.213 1.00 83.62 107 HIS A C 1
ATOM 822 O O . HIS A 1 107 ? -7.602 -0.498 -4.079 1.00 83.62 107 HIS A O 1
ATOM 828 N N . HIS A 1 108 ? -9.357 -1.474 -5.097 1.00 81.69 108 HIS A N 1
ATOM 829 C CA . HIS A 1 108 ? -8.549 -2.317 -5.976 1.00 81.69 108 HIS A CA 1
ATOM 830 C C . HIS A 1 108 ? -7.779 -1.511 -7.024 1.00 81.69 108 HIS A C 1
ATOM 832 O O . HIS A 1 108 ? -6.605 -1.794 -7.241 1.00 81.69 108 HIS A O 1
ATOM 838 N N . LEU A 1 109 ? -8.374 -0.468 -7.612 1.00 83.56 109 LEU A N 1
ATOM 839 C CA . LEU A 1 109 ? -7.689 0.440 -8.542 1.00 83.56 109 LEU A CA 1
ATOM 840 C C . LEU A 1 109 ? -6.487 1.122 -7.886 1.00 83.56 109 LEU A C 1
ATOM 842 O O . LEU A 1 109 ? -5.412 1.182 -8.480 1.00 83.56 109 LEU A O 1
ATOM 846 N N . ARG A 1 110 ? -6.631 1.567 -6.632 1.00 81.19 110 ARG A N 1
ATOM 847 C CA . ARG A 1 110 ? -5.516 2.131 -5.860 1.00 81.19 110 ARG A CA 1
ATOM 848 C C . ARG A 1 110 ? -4.369 1.129 -5.700 1.00 81.19 110 ARG A C 1
ATOM 850 O O . ARG A 1 110 ? -3.208 1.504 -5.849 1.00 81.19 110 ARG A O 1
ATOM 857 N N . LEU A 1 111 ? -4.683 -0.133 -5.396 1.00 80.12 111 LEU A N 1
ATOM 858 C CA . LEU A 1 111 ? -3.680 -1.197 -5.276 1.00 80.12 111 LEU A CA 1
ATOM 859 C C . LEU A 1 111 ? -3.045 -1.539 -6.631 1.00 80.12 111 LEU A C 1
ATOM 861 O O . LEU A 1 111 ? -1.833 -1.720 -6.703 1.00 80.12 111 LEU A O 1
ATOM 865 N N . ALA A 1 112 ? -3.837 -1.568 -7.703 1.00 83.12 112 ALA A N 1
ATOM 866 C CA . ALA A 1 112 ? -3.356 -1.812 -9.057 1.00 83.12 112 ALA A CA 1
ATOM 867 C C . ALA A 1 112 ? -2.381 -0.717 -9.516 1.00 83.12 112 ALA A C 1
ATOM 869 O O . ALA A 1 112 ? -1.313 -1.032 -10.028 1.00 83.12 112 ALA A O 1
ATOM 870 N N . MET A 1 113 ? -2.685 0.560 -9.263 1.00 81.12 113 MET A N 1
ATOM 871 C CA . MET A 1 113 ? -1.766 1.665 -9.567 1.00 81.12 113 MET A CA 1
ATOM 872 C C . MET A 1 113 ? -0.446 1.557 -8.797 1.00 81.12 113 MET A C 1
ATOM 874 O O . MET A 1 113 ? 0.619 1.801 -9.362 1.00 81.12 113 MET A O 1
ATOM 878 N N . LEU A 1 114 ? -0.501 1.162 -7.521 1.00 81.50 114 LEU A N 1
ATOM 879 C CA . LEU A 1 114 ? 0.707 0.917 -6.734 1.00 81.50 114 LEU A CA 1
ATOM 880 C C . LEU A 1 114 ? 1.536 -0.231 -7.331 1.00 81.50 114 LEU A C 1
ATOM 882 O O . LEU A 1 114 ? 2.753 -0.113 -7.436 1.00 81.50 114 LEU A O 1
ATOM 886 N N . ALA A 1 115 ? 0.886 -1.313 -7.765 1.00 82.00 115 ALA A N 1
ATOM 887 C CA . ALA A 1 115 ? 1.560 -2.427 -8.424 1.00 82.00 115 ALA A CA 1
ATOM 888 C C . ALA A 1 115 ? 2.212 -2.002 -9.753 1.00 82.00 115 ALA A C 1
ATOM 890 O O . ALA A 1 115 ? 3.360 -2.356 -10.001 1.00 82.00 115 ALA A O 1
ATOM 891 N N . VAL A 1 116 ? 1.530 -1.189 -10.569 1.00 84.44 116 VAL A N 1
ATOM 892 C CA . VAL A 1 116 ? 2.067 -0.648 -11.834 1.00 84.44 116 VAL A CA 1
ATOM 893 C C . VAL A 1 116 ? 3.329 0.188 -11.601 1.00 84.44 116 VAL A C 1
ATOM 895 O O . VAL A 1 116 ? 4.297 0.029 -12.339 1.00 84.44 116 VAL A O 1
ATOM 898 N N . LEU A 1 117 ? 3.366 1.024 -10.556 1.00 83.50 117 LEU A N 1
ATOM 899 C CA . LEU A 1 117 ? 4.571 1.781 -10.182 1.00 83.50 117 LEU A CA 1
ATOM 900 C C . LEU A 1 117 ? 5.757 0.866 -9.867 1.00 83.50 117 LEU A C 1
ATOM 902 O O . LEU A 1 117 ? 6.869 1.110 -10.334 1.00 83.50 117 LEU A O 1
ATOM 906 N N . VAL A 1 118 ? 5.519 -0.188 -9.085 1.00 83.81 118 VAL A N 1
ATOM 907 C CA . VAL A 1 118 ? 6.558 -1.163 -8.727 1.00 83.81 118 VAL A CA 1
ATOM 908 C C . VAL A 1 118 ? 7.049 -1.905 -9.970 1.00 83.81 118 VAL A C 1
ATOM 910 O O . VAL A 1 118 ? 8.255 -2.038 -10.163 1.00 83.81 118 VAL A O 1
ATOM 913 N N . LEU A 1 119 ? 6.135 -2.338 -10.841 1.00 86.38 119 LEU A N 1
ATOM 914 C CA . LEU A 1 119 ? 6.481 -3.012 -12.093 1.00 86.38 119 LEU A CA 1
ATOM 915 C C . LEU A 1 119 ? 7.291 -2.110 -13.027 1.00 86.38 119 LEU A C 1
ATOM 917 O O . LEU A 1 119 ? 8.272 -2.575 -13.598 1.00 86.38 119 LEU A O 1
ATOM 921 N N . LEU A 1 120 ? 6.940 -0.825 -13.145 1.00 85.56 120 LEU A N 1
ATOM 922 C CA . LEU A 1 120 ? 7.705 0.127 -13.951 1.00 85.56 120 LEU A CA 1
ATOM 923 C C . LEU A 1 120 ? 9.123 0.306 -13.398 1.00 85.56 120 LEU A C 1
ATOM 925 O O . LEU A 1 120 ? 10.088 0.269 -14.157 1.00 85.56 120 LEU A O 1
ATOM 929 N N . ALA A 1 121 ? 9.262 0.457 -12.079 1.00 81.50 121 ALA A N 1
ATOM 930 C CA . ALA A 1 121 ? 10.568 0.583 -11.438 1.00 81.50 121 ALA A CA 1
ATOM 931 C C . ALA A 1 121 ? 11.447 -0.660 -11.657 1.00 81.50 121 ALA A C 1
ATOM 933 O O . ALA A 1 121 ? 12.653 -0.530 -11.861 1.00 81.50 121 ALA A O 1
ATOM 934 N N . LEU A 1 122 ? 10.858 -1.859 -11.641 1.00 83.06 122 LEU A N 1
ATOM 935 C CA . LEU A 1 122 ? 11.567 -3.101 -11.958 1.00 83.06 122 LEU A CA 1
ATOM 936 C C . LEU A 1 122 ? 11.933 -3.182 -13.446 1.00 83.06 122 LEU A C 1
ATOM 938 O O . LEU A 1 122 ? 13.072 -3.503 -13.766 1.00 83.06 122 LEU A O 1
ATOM 942 N N . ALA A 1 123 ? 11.013 -2.840 -14.352 1.00 84.38 123 ALA A N 1
ATOM 943 C CA . ALA A 1 123 ? 11.253 -2.874 -15.795 1.00 84.38 123 ALA A CA 1
ATOM 944 C C . ALA A 1 123 ? 12.386 -1.925 -16.220 1.00 84.38 123 ALA A C 1
ATOM 946 O O . ALA A 1 123 ? 13.238 -2.304 -17.019 1.00 84.38 123 ALA A O 1
ATOM 947 N N . LEU A 1 124 ? 12.454 -0.726 -15.632 1.00 84.81 124 LEU A N 1
ATOM 948 C CA . LEU A 1 124 ? 13.553 0.217 -15.863 1.00 84.81 124 LEU A CA 1
ATOM 949 C C . LEU A 1 124 ? 14.907 -0.341 -15.401 1.00 84.81 124 LEU A C 1
ATOM 951 O O . LEU A 1 124 ? 15.911 -0.151 -16.082 1.00 84.81 124 LEU A O 1
ATOM 955 N N . GLN A 1 125 ? 14.948 -1.043 -14.265 1.00 81.00 125 GLN A N 1
ATOM 956 C CA . GLN A 1 125 ? 16.178 -1.685 -13.789 1.00 81.00 125 GLN A CA 1
ATOM 957 C C . GLN A 1 125 ? 16.606 -2.848 -14.692 1.00 81.00 125 GLN A C 1
ATOM 959 O O . GLN A 1 125 ? 17.794 -3.000 -14.965 1.00 81.00 125 GLN A O 1
ATOM 964 N N . VAL A 1 126 ? 15.648 -3.632 -15.195 1.00 83.00 126 VAL A N 1
ATOM 965 C CA . VAL A 1 126 ? 15.916 -4.697 -16.171 1.00 83.00 126 VAL A CA 1
ATOM 966 C C . VAL A 1 126 ? 16.475 -4.115 -17.467 1.00 83.00 126 VAL A C 1
ATOM 968 O O . VAL A 1 126 ? 17.483 -4.617 -17.954 1.00 83.00 126 VAL A O 1
ATOM 971 N N . LEU A 1 127 ? 15.890 -3.032 -17.992 1.00 83.69 127 LEU A N 1
ATOM 972 C CA . LEU A 1 127 ? 16.388 -2.381 -19.207 1.00 83.69 127 LEU A CA 1
ATOM 973 C C . LEU A 1 127 ? 17.843 -1.923 -19.037 1.00 83.69 127 LEU A C 1
ATOM 975 O O . LEU A 1 127 ? 18.681 -2.238 -19.876 1.00 83.69 127 LEU A O 1
ATOM 979 N N . LYS A 1 128 ? 18.168 -1.269 -17.913 1.00 80.88 128 LYS A N 1
ATOM 980 C CA . LYS A 1 128 ? 19.551 -0.874 -17.597 1.00 80.88 128 LYS A CA 1
ATOM 981 C C . LYS A 1 128 ? 20.510 -2.067 -17.568 1.00 80.88 128 LYS A C 1
ATOM 983 O O . LYS A 1 128 ? 21.608 -1.976 -18.113 1.00 80.88 128 LYS A O 1
ATOM 988 N N . ALA A 1 129 ? 20.091 -3.175 -16.954 1.00 78.44 129 ALA A N 1
ATOM 989 C CA . ALA A 1 129 ? 20.896 -4.390 -16.849 1.00 78.44 129 ALA A CA 1
ATOM 990 C C . ALA A 1 129 ? 21.129 -5.086 -18.199 1.00 78.44 129 ALA A C 1
ATOM 992 O O . ALA A 1 129 ? 22.180 -5.697 -18.395 1.00 78.44 129 ALA A O 1
ATOM 993 N N . VAL A 1 130 ? 20.165 -4.994 -19.120 1.00 81.75 130 VAL A N 1
ATOM 994 C CA . VAL A 1 130 ? 20.290 -5.501 -20.495 1.00 81.75 130 VAL A CA 1
ATOM 995 C C . VAL A 1 130 ? 21.199 -4.594 -21.330 1.00 81.75 130 VAL A C 1
ATOM 997 O O . VAL A 1 130 ? 22.066 -5.096 -22.035 1.00 81.75 130 VAL A O 1
ATOM 1000 N N . GLN A 1 131 ? 21.072 -3.270 -21.204 1.00 79.69 131 GLN A N 1
ATOM 1001 C CA . GLN A 1 131 ? 21.882 -2.307 -21.965 1.00 79.69 131 GLN A CA 1
ATOM 1002 C C . GLN A 1 131 ? 23.375 -2.349 -21.609 1.00 79.69 131 GLN A C 1
ATOM 1004 O O . GLN A 1 131 ? 24.216 -2.196 -22.487 1.00 79.69 131 GLN A O 1
ATOM 1009 N N . HIS A 1 132 ? 23.717 -2.607 -20.343 1.00 72.75 132 HIS A N 1
ATOM 1010 C CA . HIS A 1 132 ? 25.110 -2.700 -19.877 1.00 72.75 132 HIS A CA 1
ATOM 1011 C C . HIS A 1 132 ? 25.609 -4.153 -19.825 1.00 72.75 132 HIS A C 1
ATOM 1013 O O . HIS A 1 132 ? 26.460 -4.513 -19.005 1.00 72.75 132 HIS A O 1
ATOM 1019 N N . GLN A 1 133 ? 25.029 -5.038 -20.636 1.00 69.31 133 GLN A N 1
ATOM 1020 C CA . GLN A 1 133 ? 25.431 -6.435 -20.705 1.00 69.31 133 GLN A CA 1
ATOM 1021 C C . GLN A 1 133 ? 26.724 -6.563 -21.525 1.00 69.31 133 GLN A C 1
ATOM 1023 O O . GLN A 1 133 ? 26.742 -6.287 -22.719 1.00 69.31 133 GLN A O 1
ATOM 1028 N N . GLY A 1 134 ? 27.812 -6.996 -20.881 1.00 60.34 134 GLY A N 1
ATOM 1029 C CA . GLY A 1 134 ? 29.122 -7.175 -21.522 1.00 60.34 134 GLY A CA 1
ATOM 1030 C C . GLY A 1 134 ? 30.155 -6.085 -21.220 1.00 60.34 134 GLY A C 1
ATOM 1031 O O . GLY A 1 134 ? 31.300 -6.226 -21.647 1.00 60.34 134 GLY A O 1
ATOM 1032 N N . GLU A 1 135 ? 29.806 -5.048 -20.451 1.00 59.88 135 GLU A N 1
ATOM 1033 C CA . GLU A 1 135 ? 30.815 -4.127 -19.922 1.00 59.88 135 GLU A CA 1
ATOM 1034 C C . GLU A 1 135 ? 31.711 -4.831 -18.888 1.00 59.88 135 GLU A C 1
ATOM 1036 O O . GLU A 1 135 ? 31.218 -5.600 -18.052 1.00 59.88 135 GLU A O 1
ATOM 1041 N N . PRO A 1 136 ? 33.038 -4.609 -18.934 1.00 53.03 136 PRO A N 1
ATOM 1042 C CA . PRO A 1 136 ? 33.954 -5.211 -17.982 1.00 53.03 136 PRO A CA 1
ATOM 1043 C C . PRO A 1 136 ? 33.680 -4.657 -16.582 1.00 53.03 136 PRO A C 1
ATOM 1045 O O . PRO A 1 136 ? 33.927 -3.491 -16.293 1.00 53.03 136 PRO A O 1
ATOM 1048 N N . THR A 1 137 ? 33.191 -5.509 -15.684 1.00 55.59 137 THR A N 1
ATOM 1049 C CA . THR A 1 137 ? 33.059 -5.155 -14.269 1.00 55.59 137 THR A CA 1
ATOM 1050 C C . THR A 1 137 ? 34.443 -5.012 -13.637 1.00 55.59 137 THR A C 1
ATOM 1052 O O . THR A 1 137 ? 35.255 -5.934 -13.761 1.00 55.59 137 THR A O 1
ATOM 1055 N N . GLU A 1 138 ? 34.679 -3.950 -12.859 1.00 55.44 138 GLU A N 1
ATOM 1056 C CA . GLU A 1 138 ? 35.905 -3.788 -12.050 1.00 55.44 138 GLU A CA 1
ATOM 1057 C C . GLU A 1 138 ? 36.159 -4.973 -11.091 1.00 55.44 138 GLU A C 1
ATOM 1059 O O . GLU A 1 138 ? 37.289 -5.221 -10.681 1.00 55.44 138 GLU A O 1
ATOM 1064 N N . PHE A 1 139 ? 35.120 -5.755 -10.778 1.00 56.22 139 PHE A N 1
ATOM 1065 C CA . PHE A 1 139 ? 35.162 -6.888 -9.848 1.00 56.22 139 PHE A CA 1
ATOM 1066 C C . PHE A 1 139 ? 35.463 -8.259 -10.488 1.00 56.22 139 PHE A C 1
ATOM 1068 O O . PHE A 1 139 ? 35.390 -9.274 -9.798 1.0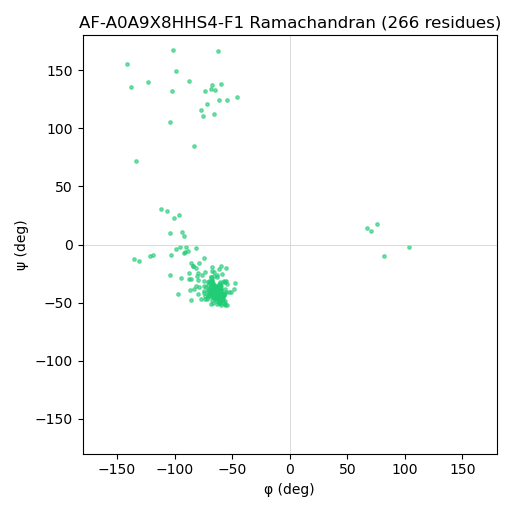0 56.22 139 PHE A O 1
ATOM 1075 N N . GLY A 1 140 ? 35.801 -8.328 -11.783 1.00 52.59 140 GLY A N 1
ATOM 1076 C CA . GLY A 1 140 ? 36.260 -9.573 -12.425 1.00 52.59 140 GLY A CA 1
ATOM 1077 C C . GLY A 1 140 ? 35.210 -10.691 -12.556 1.00 52.59 140 GLY A C 1
ATOM 1078 O O . GLY A 1 140 ? 35.560 -11.835 -12.847 1.00 52.59 140 GLY A O 1
ATOM 1079 N N . LEU A 1 141 ? 33.922 -10.382 -12.370 1.00 54.34 141 LEU A N 1
ATOM 1080 C CA . LEU A 1 141 ? 32.807 -11.309 -12.582 1.00 54.34 141 LEU A CA 1
ATOM 1081 C C . LEU A 1 141 ? 32.446 -11.317 -14.072 1.00 54.34 141 LEU A C 1
ATOM 1083 O O . LEU A 1 141 ? 31.585 -10.574 -14.532 1.00 54.34 141 LEU A O 1
ATOM 1087 N N . GLY A 1 142 ? 33.165 -12.136 -14.841 1.00 49.16 142 GLY A N 1
ATOM 1088 C CA . GLY A 1 142 ? 33.054 -12.207 -16.298 1.00 49.16 142 GLY A CA 1
ATOM 1089 C C . GLY A 1 142 ? 31.613 -12.250 -16.829 1.00 49.16 142 GLY A C 1
ATOM 1090 O O . GLY A 1 142 ? 30.817 -13.102 -16.443 1.00 49.16 142 GLY A O 1
ATOM 1091 N N . GLY A 1 143 ? 31.313 -11.337 -17.757 1.00 56.53 143 GLY A N 1
ATOM 1092 C CA . GLY A 1 143 ? 30.150 -11.374 -18.653 1.00 56.53 143 GLY A CA 1
ATOM 1093 C C . GLY A 1 143 ? 28.809 -10.881 -18.097 1.00 56.53 143 GLY A C 1
ATOM 1094 O O . GLY A 1 143 ? 27.876 -10.720 -18.884 1.00 56.53 143 GLY A O 1
ATOM 1095 N N . TYR A 1 144 ? 28.681 -10.618 -16.792 1.00 57.69 144 TYR A N 1
ATOM 1096 C CA . TYR A 1 144 ? 27.424 -10.153 -16.193 1.00 57.69 144 TYR A CA 1
ATOM 1097 C C . TYR A 1 144 ? 27.446 -8.648 -15.923 1.00 57.69 144 TYR A C 1
ATOM 1099 O O . TYR A 1 144 ? 28.376 -8.131 -15.315 1.00 57.69 144 TYR A O 1
ATOM 1107 N N . SER A 1 145 ? 26.379 -7.957 -16.334 1.00 64.12 145 SER A N 1
ATOM 1108 C CA . SER A 1 145 ? 26.187 -6.537 -16.025 1.00 64.12 145 SER A CA 1
ATOM 1109 C C . SER A 1 145 ? 26.137 -6.301 -14.504 1.00 64.12 145 SER A C 1
ATOM 1111 O O . SER A 1 145 ? 25.453 -7.065 -13.806 1.00 64.12 145 SER A O 1
ATOM 1113 N N . PRO A 1 146 ? 26.777 -5.240 -13.970 1.00 68.25 146 PRO A N 1
ATOM 1114 C CA . PRO A 1 146 ? 26.790 -4.941 -12.533 1.00 68.25 146 PRO A CA 1
ATOM 1115 C C . PRO A 1 146 ? 25.384 -4.725 -11.939 1.00 68.25 146 PRO A C 1
ATOM 1117 O O . PRO A 1 146 ? 25.193 -4.875 -10.733 1.00 68.25 146 PRO A O 1
ATOM 1120 N N . TYR A 1 147 ? 24.375 -4.459 -12.774 1.00 73.44 147 TYR A N 1
ATOM 1121 C CA . TYR A 1 147 ? 22.979 -4.271 -12.369 1.00 73.44 147 TYR A CA 1
ATOM 1122 C C . TYR A 1 147 ? 22.206 -5.578 -12.086 1.00 73.44 147 TYR A C 1
ATOM 1124 O O . TYR A 1 147 ? 21.168 -5.535 -11.420 1.00 73.44 147 TYR A O 1
ATOM 1132 N N . TRP A 1 148 ? 22.693 -6.753 -12.516 1.00 75.12 148 TRP A N 1
ATOM 1133 C CA . TRP A 1 148 ? 22.006 -8.035 -12.262 1.00 75.12 148 TRP A CA 1
ATOM 1134 C C . TRP A 1 148 ? 22.076 -8.475 -10.799 1.00 75.12 148 TRP A C 1
ATOM 1136 O O . TRP A 1 148 ? 21.118 -9.051 -10.282 1.00 75.12 148 TRP A O 1
ATOM 1146 N N . LEU A 1 149 ? 23.188 -8.193 -10.114 1.00 76.25 149 LEU A N 1
ATOM 1147 C CA . LEU A 1 149 ? 23.397 -8.601 -8.724 1.00 76.25 149 LEU A CA 1
ATOM 1148 C C . LEU A 1 149 ? 22.447 -7.864 -7.749 1.00 76.25 149 LEU A C 1
ATOM 1150 O O . LEU A 1 149 ? 21.782 -8.541 -6.958 1.00 76.25 149 LEU A O 1
ATOM 1154 N N . PRO A 1 150 ? 22.281 -6.524 -7.820 1.00 78.06 150 PRO A N 1
ATOM 1155 C CA . PRO A 1 150 ? 21.251 -5.820 -7.059 1.00 78.06 150 PRO A CA 1
ATOM 1156 C C . PRO A 1 150 ? 19.838 -6.329 -7.364 1.00 78.06 150 PRO A C 1
ATOM 1158 O O . PRO A 1 150 ? 19.068 -6.564 -6.431 1.00 78.06 150 PRO A O 1
ATOM 1161 N N . LEU A 1 151 ? 19.504 -6.557 -8.639 1.00 77.44 151 LEU A N 1
ATOM 1162 C CA . LEU A 1 151 ? 18.181 -7.029 -9.062 1.00 77.44 151 LEU A CA 1
ATOM 1163 C C . LEU A 1 151 ? 17.859 -8.422 -8.491 1.00 77.44 151 LEU A C 1
ATOM 1165 O O . LEU A 1 151 ? 16.775 -8.646 -7.947 1.00 77.44 151 LEU A O 1
ATOM 1169 N N . ALA A 1 152 ? 18.826 -9.342 -8.547 1.00 80.38 152 ALA A N 1
ATOM 1170 C CA . ALA A 1 152 ? 18.712 -10.682 -7.978 1.00 80.38 152 ALA A CA 1
ATOM 1171 C C . ALA A 1 152 ? 18.534 -10.662 -6.452 1.00 80.38 152 ALA A C 1
ATOM 1173 O O . ALA A 1 152 ? 17.889 -11.556 -5.909 1.00 80.38 152 ALA A O 1
ATOM 1174 N N . LEU A 1 153 ? 19.046 -9.634 -5.763 1.00 80.00 153 LEU A N 1
ATOM 1175 C CA . LEU A 1 153 ? 18.826 -9.414 -4.331 1.00 80.00 153 LEU A CA 1
ATOM 1176 C C . LEU A 1 153 ? 17.456 -8.769 -4.036 1.00 80.00 153 LEU A C 1
ATOM 1178 O O . LEU A 1 153 ? 16.853 -9.055 -3.003 1.00 80.00 153 LEU A O 1
ATOM 1182 N N . GLN A 1 154 ? 16.916 -7.942 -4.939 1.00 79.06 154 GLN A N 1
ATOM 1183 C CA . GLN A 1 154 ? 15.606 -7.296 -4.748 1.00 79.06 154 GLN A CA 1
ATOM 1184 C C . GLN A 1 154 ? 14.453 -8.293 -4.776 1.00 79.06 154 GLN A C 1
ATOM 1186 O O . GLN A 1 154 ? 13.560 -8.201 -3.937 1.00 79.06 154 GLN A O 1
ATOM 1191 N N . LEU A 1 155 ? 14.459 -9.255 -5.702 1.00 80.75 155 LEU A N 1
ATOM 1192 C CA . LEU A 1 155 ? 13.379 -10.239 -5.845 1.00 80.75 155 LEU A CA 1
ATOM 1193 C C . LEU A 1 155 ? 13.093 -11.036 -4.553 1.00 80.75 155 LEU A C 1
ATOM 1195 O O . LEU A 1 155 ? 11.936 -11.041 -4.119 1.00 80.75 155 LEU A O 1
ATOM 1199 N N . PRO A 1 156 ? 14.085 -11.649 -3.875 1.00 81.31 156 PRO A N 1
ATOM 1200 C CA . PRO A 1 156 ? 13.856 -12.326 -2.604 1.00 81.31 156 PRO A CA 1
ATOM 1201 C C . PRO A 1 156 ? 13.502 -11.352 -1.475 1.00 81.31 156 PRO A C 1
ATOM 1203 O O . PRO A 1 156 ? 12.710 -11.718 -0.611 1.00 81.31 156 PRO A O 1
ATOM 1206 N N . CYS A 1 157 ? 13.998 -10.107 -1.478 1.00 78.88 157 CYS A N 1
ATOM 1207 C CA . CYS A 1 157 ? 13.580 -9.098 -0.498 1.00 78.88 157 CYS A CA 1
ATOM 1208 C C . CYS A 1 157 ? 12.110 -8.688 -0.678 1.00 78.88 157 CYS A C 1
ATOM 1210 O O . CYS A 1 157 ? 11.383 -8.591 0.307 1.00 78.88 157 CYS A O 1
ATOM 1212 N N . ILE A 1 158 ? 11.640 -8.492 -1.914 1.00 78.62 158 ILE A N 1
ATOM 1213 C CA . ILE A 1 158 ? 10.238 -8.165 -2.220 1.00 78.62 158 ILE A CA 1
ATOM 1214 C C . ILE A 1 158 ? 9.331 -9.352 -1.874 1.00 78.62 158 ILE A C 1
ATOM 1216 O O . ILE A 1 158 ? 8.305 -9.172 -1.217 1.00 78.62 158 ILE A O 1
ATOM 1220 N N . ALA A 1 159 ? 9.726 -10.572 -2.251 1.00 78.75 159 ALA A N 1
ATOM 1221 C CA . ALA A 1 159 ? 9.004 -11.788 -1.885 1.00 78.75 159 ALA A CA 1
ATOM 1222 C C . ALA A 1 159 ? 8.968 -11.988 -0.360 1.00 78.75 159 ALA A C 1
ATOM 1224 O O . ALA A 1 159 ? 7.914 -12.289 0.203 1.00 78.75 159 ALA A O 1
ATOM 1225 N N . GLY A 1 160 ? 10.092 -11.745 0.319 1.00 75.81 160 GLY A N 1
ATOM 1226 C CA . GLY A 1 160 ? 10.215 -11.774 1.773 1.00 75.81 160 GLY A CA 1
ATOM 1227 C C . GLY A 1 160 ? 9.313 -10.748 2.453 1.00 75.81 160 GLY A C 1
ATOM 1228 O O . GLY A 1 160 ? 8.602 -11.097 3.390 1.00 75.81 160 GLY A O 1
ATOM 1229 N N . LEU A 1 161 ? 9.246 -9.514 1.942 1.00 77.81 161 LEU A N 1
ATOM 1230 C CA . LEU A 1 161 ? 8.319 -8.488 2.430 1.00 77.81 161 LEU A CA 1
ATOM 1231 C C . LEU A 1 161 ? 6.859 -8.899 2.239 1.00 77.81 161 LEU A C 1
ATOM 1233 O O . LEU A 1 161 ? 6.065 -8.732 3.161 1.00 77.81 161 LEU A O 1
ATOM 1237 N N . GLY A 1 162 ? 6.508 -9.468 1.083 1.00 73.19 162 GLY A N 1
ATOM 1238 C CA . GLY A 1 162 ? 5.167 -9.992 0.823 1.00 73.19 162 GLY A CA 1
ATOM 1239 C C . GLY A 1 162 ? 4.788 -11.110 1.795 1.00 73.19 162 GLY A C 1
ATOM 1240 O O . GLY A 1 162 ? 3.733 -11.056 2.423 1.00 73.19 162 GLY A O 1
ATOM 1241 N N . TRP A 1 163 ? 5.678 -12.084 1.989 1.00 77.44 163 TRP A N 1
ATOM 1242 C CA . TRP A 1 163 ? 5.491 -13.182 2.938 1.00 77.44 163 TRP A CA 1
ATOM 1243 C C . TRP A 1 163 ? 5.390 -12.697 4.388 1.00 77.44 163 TRP A C 1
ATOM 1245 O O . TRP A 1 163 ? 4.508 -13.100 5.140 1.00 77.44 163 TRP A O 1
ATOM 1255 N N . VAL A 1 164 ? 6.267 -11.786 4.803 1.00 75.62 164 VAL A N 1
ATOM 1256 C CA . VAL A 1 164 ? 6.235 -11.203 6.147 1.00 75.62 164 VAL A CA 1
ATOM 1257 C C . VAL A 1 164 ? 4.955 -10.387 6.345 1.00 75.62 164 VAL A C 1
ATOM 1259 O O . VAL A 1 164 ? 4.339 -10.472 7.406 1.00 75.62 164 VAL A O 1
ATOM 1262 N N . ALA A 1 165 ? 4.486 -9.666 5.325 1.00 69.81 165 ALA A N 1
ATOM 1263 C CA . ALA A 1 165 ? 3.226 -8.934 5.369 1.00 69.81 165 ALA A CA 1
ATOM 1264 C C . ALA A 1 165 ? 2.009 -9.862 5.529 1.00 69.81 165 ALA A C 1
ATOM 1266 O O . ALA A 1 165 ? 1.135 -9.563 6.344 1.00 69.81 165 ALA A O 1
ATOM 1267 N N . THR A 1 166 ? 1.950 -11.005 4.831 1.00 69.62 166 THR A N 1
ATOM 1268 C CA . THR A 1 166 ? 0.856 -11.979 5.021 1.00 69.62 166 THR A CA 1
ATOM 1269 C C . THR A 1 166 ? 0.899 -12.608 6.412 1.00 69.62 166 THR A C 1
ATOM 1271 O O . THR A 1 166 ? -0.139 -12.734 7.061 1.00 69.62 166 THR A O 1
ATOM 1274 N N . GLN A 1 167 ? 2.092 -12.913 6.922 1.00 74.00 167 GLN A N 1
ATOM 1275 C CA . GLN A 1 167 ? 2.290 -13.406 8.286 1.00 74.00 167 GLN A CA 1
ATOM 1276 C C . GLN A 1 167 ? 1.855 -12.376 9.335 1.00 74.00 167 GLN A C 1
ATOM 1278 O O . GLN A 1 167 ? 1.197 -12.728 10.310 1.00 74.00 167 GLN A O 1
ATOM 1283 N N . TYR A 1 168 ? 2.161 -11.092 9.132 1.00 70.81 168 TYR A N 1
ATOM 1284 C CA . TYR A 1 168 ? 1.698 -10.015 10.008 1.00 70.81 168 TYR A CA 1
ATOM 1285 C C . TYR A 1 168 ? 0.192 -9.789 9.924 1.00 70.81 168 TYR A C 1
ATOM 1287 O O . TYR A 1 168 ? -0.433 -9.536 10.952 1.00 70.81 168 TYR A O 1
ATOM 1295 N N . ALA A 1 169 ? -0.411 -9.925 8.743 1.00 65.69 169 ALA A N 1
ATOM 1296 C CA . ALA A 1 169 ? -1.861 -9.879 8.596 1.00 65.69 169 ALA A CA 1
ATOM 1297 C C . ALA A 1 169 ? -2.529 -11.022 9.381 1.00 65.69 169 ALA A C 1
ATOM 1299 O O . ALA A 1 169 ? -3.472 -10.788 10.135 1.00 65.69 169 ALA A O 1
ATOM 1300 N N . GLN A 1 170 ? -1.995 -12.243 9.277 1.00 68.69 170 GLN A N 1
ATOM 1301 C CA . GLN A 1 170 ? -2.481 -13.411 10.018 1.00 68.69 170 GLN A CA 1
ATOM 1302 C C . GLN A 1 170 ? -2.244 -13.293 11.532 1.00 68.69 170 GLN A C 1
ATOM 1304 O O . GLN A 1 170 ? -3.121 -13.626 12.327 1.00 68.69 170 GLN A O 1
ATOM 1309 N N . ALA A 1 171 ? -1.087 -12.786 11.956 1.00 67.44 171 ALA A N 1
ATOM 1310 C CA . ALA A 1 171 ? -0.780 -12.541 13.364 1.00 67.44 171 ALA A CA 1
ATOM 1311 C C . ALA A 1 171 ? -1.677 -11.447 13.959 1.00 67.44 171 ALA A C 1
ATOM 1313 O O . ALA A 1 171 ? -2.159 -11.587 15.083 1.00 67.44 171 ALA A O 1
ATOM 1314 N N . GLY A 1 172 ? -1.959 -10.398 13.182 1.00 65.12 172 GLY A N 1
ATOM 1315 C CA . GLY A 1 172 ? -2.934 -9.369 13.526 1.00 65.12 172 GLY A CA 1
ATOM 1316 C C . GLY A 1 172 ? -4.342 -9.942 13.702 1.00 65.12 172 GLY A C 1
ATOM 1317 O O . GLY A 1 172 ? -5.039 -9.558 14.631 1.00 65.12 172 GLY A O 1
ATOM 1318 N N . MET A 1 173 ? -4.753 -10.923 12.893 1.00 62.66 173 MET A N 1
ATOM 1319 C CA . MET A 1 173 ? -6.030 -11.626 13.102 1.00 62.66 173 MET A CA 1
ATOM 1320 C C . MET A 1 173 ? -6.057 -12.410 14.423 1.00 62.66 173 MET A C 1
ATOM 1322 O O . MET A 1 173 ? -7.057 -12.389 15.133 1.00 62.66 173 MET A O 1
ATOM 1326 N N . ARG A 1 174 ? -4.965 -13.106 14.765 1.00 66.06 174 ARG A N 1
ATOM 1327 C CA . ARG A 1 174 ? -4.934 -14.045 15.902 1.00 66.06 174 ARG A CA 1
ATOM 1328 C C . ARG A 1 174 ? -4.688 -13.389 17.256 1.00 66.06 174 ARG A C 1
ATOM 1330 O O . ARG A 1 174 ? -5.239 -13.830 18.259 1.00 66.06 174 ARG A O 1
ATOM 1337 N N . TYR A 1 175 ? -3.824 -12.378 17.304 1.00 67.75 175 TYR A N 1
ATOM 1338 C CA . TYR A 1 175 ? -3.238 -11.918 18.565 1.00 67.75 175 TYR A CA 1
ATOM 1339 C C . TYR A 1 175 ? -3.576 -10.471 18.918 1.00 67.75 175 TYR A C 1
ATOM 1341 O O . TYR A 1 175 ? -3.302 -10.055 20.038 1.00 67.75 175 TYR A O 1
ATOM 1349 N N . MET A 1 176 ? -4.185 -9.697 18.017 1.00 66.88 176 MET A N 1
ATOM 1350 C CA . MET A 1 176 ? -4.384 -8.255 18.206 1.00 66.88 176 MET A CA 1
ATOM 1351 C C . MET A 1 176 ? -5.274 -7.905 19.410 1.00 66.88 176 MET A C 1
ATOM 1353 O O . MET A 1 176 ? -4.969 -6.958 20.131 1.00 66.88 176 MET A O 1
ATOM 1357 N N . THR A 1 177 ? -6.326 -8.685 19.678 1.00 64.19 177 THR A N 1
ATOM 1358 C CA . THR A 1 177 ? -7.236 -8.483 20.826 1.00 64.19 177 THR A CA 1
ATOM 1359 C C . THR A 1 177 ? -6.624 -8.896 22.164 1.00 64.19 177 THR A C 1
ATOM 1361 O O . THR A 1 177 ? -6.948 -8.316 23.200 1.00 64.19 177 THR A O 1
ATOM 1364 N N . SER A 1 178 ? -5.744 -9.895 22.160 1.00 67.94 178 SER A N 1
ATOM 1365 C CA . SER A 1 178 ? -4.995 -10.317 23.345 1.00 67.94 178 SER A CA 1
ATOM 1366 C C . SER A 1 178 ? -3.856 -9.342 23.627 1.00 67.94 178 SER A C 1
ATOM 1368 O O . SER A 1 178 ? -3.708 -8.859 24.745 1.00 67.94 178 SER A O 1
ATOM 1370 N N . ALA A 1 179 ? -3.093 -8.971 22.598 1.00 69.25 179 ALA A N 1
ATOM 1371 C CA . ALA A 1 179 ? -1.963 -8.062 22.720 1.00 69.25 179 ALA A CA 1
ATOM 1372 C C . ALA A 1 179 ? -2.387 -6.657 23.170 1.00 69.25 179 ALA A C 1
ATOM 1374 O O . ALA A 1 179 ? -1.692 -6.037 23.970 1.00 69.25 179 ALA A O 1
ATOM 1375 N N . SER A 1 180 ? -3.550 -6.173 22.722 1.00 66.62 180 SER A N 1
ATOM 1376 C CA . SER A 1 180 ? -4.097 -4.890 23.174 1.00 66.62 180 SER A CA 1
ATOM 1377 C C . SER A 1 180 ? -4.551 -4.900 24.637 1.00 66.62 180 SER A C 1
ATOM 1379 O O . SER A 1 180 ? -4.497 -3.851 25.279 1.00 66.62 180 SER A O 1
ATOM 1381 N N . ARG A 1 181 ? -4.956 -6.062 25.177 1.00 70.31 181 ARG A N 1
ATOM 1382 C CA . ARG A 1 181 ? -5.274 -6.237 26.604 1.00 70.31 181 ARG A CA 1
ATOM 1383 C C . ARG A 1 181 ? -4.020 -6.205 27.472 1.00 70.31 181 ARG A C 1
ATOM 1385 O O . ARG A 1 181 ? -4.004 -5.479 28.457 1.00 70.31 181 ARG A O 1
ATOM 1392 N N . TYR A 1 182 ? -2.968 -6.928 27.086 1.00 72.69 182 TYR A N 1
ATOM 1393 C CA . TYR A 1 182 ? -1.700 -6.925 27.830 1.00 72.69 182 TYR A CA 1
ATOM 1394 C C . TYR A 1 182 ? -0.976 -5.573 27.765 1.00 72.69 182 TYR A C 1
ATOM 1396 O O . TYR A 1 182 ? -0.304 -5.189 28.710 1.0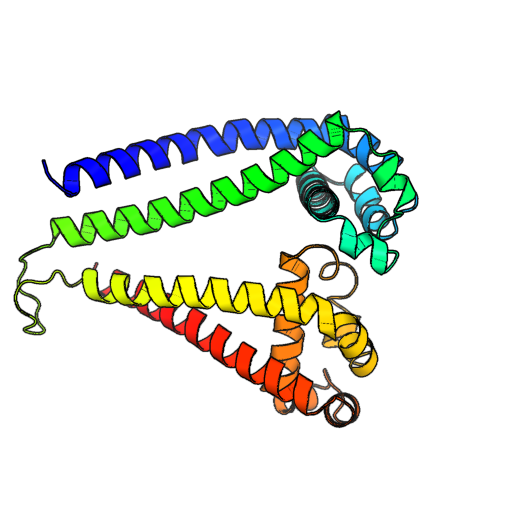0 72.69 182 TYR A O 1
ATOM 1404 N N . LEU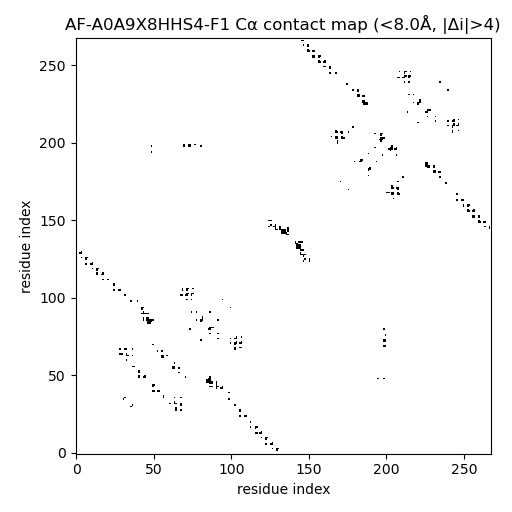 A 1 183 ? -1.154 -4.817 26.676 1.00 71.12 183 LEU A N 1
ATOM 1405 C CA . LEU A 1 183 ? -0.557 -3.489 26.485 1.00 71.12 183 LEU A CA 1
ATOM 1406 C C . LEU A 1 183 ? -1.549 -2.346 26.765 1.00 71.12 183 LEU A C 1
ATOM 1408 O O . LEU A 1 183 ? -1.382 -1.237 26.252 1.00 71.12 183 LEU A O 1
ATOM 1412 N N . ALA A 1 184 ? -2.597 -2.594 27.559 1.00 65.50 184 ALA A N 1
ATOM 1413 C CA . ALA A 1 184 ? -3.660 -1.619 27.808 1.00 65.50 184 ALA A CA 1
ATOM 1414 C C . ALA A 1 184 ? -3.175 -0.348 28.526 1.00 65.50 184 ALA A C 1
ATOM 1416 O O . ALA A 1 184 ? -3.767 0.710 28.321 1.00 65.50 184 ALA A O 1
ATOM 1417 N N . ASN A 1 185 ? -2.090 -0.439 29.302 1.00 67.50 185 ASN A N 1
ATOM 1418 C CA . ASN A 1 185 ? -1.482 0.680 30.030 1.00 67.50 185 ASN A CA 1
ATOM 1419 C C . ASN A 1 185 ? -0.326 1.347 29.263 1.00 67.50 185 ASN A C 1
ATOM 1421 O O . ASN A 1 185 ? 0.241 2.347 29.714 1.00 67.50 185 ASN A O 1
ATOM 1425 N N . CYS A 1 186 ? 0.024 0.835 28.079 1.00 67.00 186 CYS A N 1
ATOM 1426 C CA . CYS A 1 186 ? 1.118 1.367 27.283 1.00 67.00 186 CYS A CA 1
ATOM 1427 C C . CYS A 1 186 ? 0.710 2.684 26.605 1.00 67.00 186 CYS A C 1
ATOM 1429 O O . CYS A 1 186 ? -0.062 2.700 25.642 1.00 67.00 186 CYS A O 1
ATOM 1431 N N . LYS A 1 187 ? 1.294 3.805 27.050 1.00 63.06 187 LYS A N 1
ATOM 1432 C CA . LYS A 1 187 ? 1.066 5.136 26.455 1.00 63.06 187 LYS A CA 1
ATOM 1433 C C . LYS A 1 187 ? 1.342 5.174 24.946 1.00 63.06 187 LYS A C 1
ATOM 1435 O O . LYS A 1 187 ? 0.628 5.874 24.229 1.00 63.06 187 LYS A O 1
ATOM 1440 N N . ALA A 1 188 ? 2.323 4.413 24.449 1.00 59.88 188 ALA A N 1
ATOM 1441 C CA . ALA A 1 188 ? 2.644 4.355 23.018 1.00 59.88 188 ALA A CA 1
ATOM 1442 C C . ALA A 1 188 ? 1.522 3.720 22.169 1.00 59.88 188 ALA A C 1
ATOM 1444 O O . ALA A 1 188 ? 1.287 4.150 21.039 1.00 59.88 188 ALA A O 1
ATOM 1445 N N . VAL A 1 189 ? 0.796 2.746 22.726 1.00 59.78 189 VAL A N 1
ATOM 1446 C CA . VAL A 1 189 ? -0.320 2.048 22.062 1.00 59.78 189 VAL A CA 1
ATOM 1447 C C . VAL A 1 189 ? -1.641 2.809 22.253 1.00 59.78 189 VAL A C 1
ATOM 1449 O O . VAL A 1 189 ? -2.430 2.939 21.313 1.00 59.78 189 VAL A O 1
ATOM 1452 N N . VAL A 1 190 ? -1.869 3.366 23.448 1.00 52.69 190 VAL A N 1
ATOM 1453 C CA . VAL A 1 190 ? -3.121 4.035 23.847 1.00 52.69 190 VAL A CA 1
ATOM 1454 C C . VAL A 1 190 ? -3.328 5.382 23.144 1.00 52.69 190 VAL A C 1
ATOM 1456 O O . VAL A 1 190 ? -4.445 5.663 22.718 1.00 52.69 190 VAL A O 1
ATOM 1459 N N . ASN A 1 191 ? -2.278 6.191 22.949 1.00 50.50 191 ASN A N 1
ATOM 1460 C CA . ASN A 1 191 ? -2.434 7.570 22.454 1.00 50.50 191 ASN A CA 1
ATOM 1461 C C . ASN A 1 191 ? -2.349 7.748 20.926 1.00 50.50 191 ASN A C 1
ATOM 1463 O O . ASN A 1 191 ? -2.582 8.853 20.441 1.00 50.50 191 ASN A O 1
ATOM 1467 N N . ARG A 1 192 ? -1.998 6.714 20.143 1.00 48.50 192 ARG A N 1
ATOM 1468 C CA . ARG A 1 192 ? -1.786 6.873 18.685 1.00 48.50 192 ARG A CA 1
ATOM 1469 C C . ARG A 1 192 ? -2.396 5.807 17.774 1.00 48.50 192 ARG A C 1
ATOM 1471 O O . ARG A 1 192 ? -2.410 6.034 16.568 1.00 48.50 192 ARG A O 1
ATOM 1478 N N . GLN A 1 193 ? -2.874 4.665 18.283 1.00 52.19 193 GLN A N 1
ATOM 1479 C CA . GLN A 1 193 ? -3.046 3.482 17.417 1.00 52.19 193 GLN A CA 1
ATOM 1480 C C . GLN A 1 193 ? -4.404 2.761 17.478 1.00 52.19 193 GLN A C 1
ATOM 1482 O O . GLN A 1 193 ? -4.698 1.986 16.570 1.00 52.19 193 GLN A O 1
ATOM 1487 N N . ARG A 1 194 ? -5.270 3.023 18.470 1.00 51.81 194 ARG A N 1
ATOM 1488 C CA . ARG A 1 194 ? -6.558 2.304 18.601 1.00 51.81 194 ARG A CA 1
ATOM 1489 C C . ARG A 1 194 ? -7.601 2.574 17.502 1.00 51.81 194 ARG A C 1
ATOM 1491 O O . ARG A 1 194 ? -8.207 1.613 17.054 1.00 51.81 194 ARG A O 1
ATOM 1498 N N . PRO A 1 195 ? -7.830 3.809 17.026 1.00 46.34 195 PRO A N 1
ATOM 1499 C CA . PRO A 1 195 ? -8.900 4.034 16.044 1.00 46.34 195 PRO A CA 1
ATOM 1500 C C . PRO A 1 195 ? -8.446 3.844 14.588 1.00 46.34 195 PRO A C 1
ATOM 1502 O O . PRO A 1 195 ? -9.237 3.465 13.735 1.00 46.34 195 PRO A O 1
ATOM 1505 N N . VAL A 1 196 ? -7.166 4.110 14.295 1.00 46.84 196 VAL A N 1
ATOM 1506 C CA . VAL A 1 196 ? -6.645 4.217 12.915 1.00 46.84 196 VAL A CA 1
ATOM 1507 C C . VAL A 1 196 ? -6.055 2.898 12.402 1.00 46.84 196 VAL A C 1
ATOM 1509 O O . VAL A 1 196 ? -6.091 2.636 11.203 1.00 46.84 196 VAL A O 1
ATOM 1512 N N . MET A 1 197 ? -5.526 2.038 13.283 1.00 49.72 197 MET A N 1
ATOM 1513 C CA . MET A 1 197 ? -4.810 0.824 12.861 1.00 49.72 197 MET A CA 1
ATOM 1514 C C . MET A 1 197 ? -5.643 -0.471 12.894 1.00 49.72 197 MET A C 1
ATOM 1516 O O . MET A 1 197 ? -5.170 -1.515 12.458 1.00 49.72 197 MET A O 1
ATOM 1520 N N . TYR A 1 198 ? -6.895 -0.429 13.354 1.00 48.75 198 TYR A N 1
ATOM 1521 C CA . TYR A 1 198 ? -7.746 -1.625 13.487 1.00 48.75 198 TYR A CA 1
ATOM 1522 C C . TYR A 1 198 ? -8.510 -1.991 12.196 1.00 48.75 198 TYR A C 1
ATOM 1524 O O . TYR A 1 198 ? -8.979 -3.124 12.039 1.00 48.75 198 TYR A O 1
ATOM 1532 N N . ASN A 1 199 ? -8.583 -1.056 11.243 1.00 50.78 199 ASN A N 1
ATOM 1533 C CA . ASN A 1 199 ? -9.684 -0.987 10.274 1.00 50.78 199 ASN A CA 1
ATOM 1534 C C . ASN A 1 199 ? -9.354 -1.506 8.870 1.00 50.78 199 ASN A C 1
ATOM 1536 O O . ASN A 1 199 ? -10.243 -1.637 8.040 1.00 50.78 199 ASN A O 1
ATOM 1540 N N . THR A 1 200 ? -8.090 -1.801 8.569 1.00 52.28 200 THR A N 1
ATOM 1541 C CA . THR A 1 200 ? -7.683 -2.328 7.256 1.00 52.28 200 THR A CA 1
ATOM 1542 C C . THR A 1 200 ? -6.604 -3.392 7.423 1.00 52.28 200 THR A C 1
ATOM 1544 O O . THR A 1 200 ? -5.863 -3.366 8.404 1.00 52.28 200 THR A O 1
ATOM 1547 N N . VAL A 1 201 ? -6.473 -4.318 6.463 1.00 58.22 201 VAL A N 1
ATOM 1548 C CA . VAL A 1 201 ? -5.374 -5.310 6.442 1.00 58.22 201 VAL A CA 1
ATOM 1549 C C . VAL A 1 201 ? -4.017 -4.613 6.598 1.00 58.22 201 VAL A C 1
ATOM 1551 O O . VAL A 1 201 ? -3.184 -5.044 7.390 1.00 58.22 201 VAL A O 1
ATOM 1554 N N . PHE A 1 202 ? -3.839 -3.472 5.929 1.00 59.31 202 PHE A N 1
ATOM 1555 C CA . PHE A 1 202 ? -2.652 -2.633 6.071 1.00 59.31 202 PHE A CA 1
ATOM 1556 C C . PHE A 1 202 ? -2.500 -2.057 7.485 1.00 59.31 202 PHE A C 1
ATOM 1558 O O . PHE A 1 202 ? -1.439 -2.195 8.085 1.00 59.31 202 PHE A O 1
ATOM 1565 N N . GLY A 1 203 ? -3.560 -1.472 8.051 1.00 62.84 203 GLY A N 1
ATOM 1566 C CA . GLY A 1 203 ? -3.553 -0.967 9.426 1.00 62.84 203 GLY A CA 1
ATOM 1567 C C . GLY A 1 203 ? -3.149 -2.044 10.432 1.00 62.84 203 GLY A C 1
ATOM 1568 O O . GLY A 1 203 ? -2.333 -1.781 11.308 1.00 62.84 203 GLY A O 1
ATOM 1569 N N . ARG A 1 204 ? -3.629 -3.277 10.249 1.00 64.06 204 ARG A N 1
ATOM 1570 C CA . ARG A 1 204 ? -3.304 -4.419 11.114 1.00 64.06 204 ARG A CA 1
ATOM 1571 C C . ARG A 1 204 ? -1.867 -4.875 10.968 1.00 64.06 204 ARG A C 1
ATOM 1573 O O . ARG A 1 204 ? -1.231 -5.166 11.979 1.00 64.06 204 ARG A O 1
ATOM 1580 N N . ILE A 1 205 ? -1.346 -4.914 9.741 1.00 69.69 205 ILE A N 1
ATOM 1581 C CA . ILE A 1 205 ? 0.078 -5.169 9.506 1.00 69.69 205 ILE A CA 1
ATOM 1582 C C . ILE A 1 205 ? 0.893 -4.115 10.256 1.00 69.69 205 ILE A C 1
ATOM 1584 O O . ILE A 1 205 ? 1.738 -4.476 11.065 1.00 69.69 205 ILE A O 1
ATOM 1588 N N . VAL A 1 206 ? 0.576 -2.829 10.083 1.00 70.25 206 VAL A N 1
ATOM 1589 C CA . VAL A 1 206 ? 1.277 -1.730 10.763 1.00 70.25 206 VAL A CA 1
ATOM 1590 C C . VAL A 1 206 ? 1.169 -1.851 12.287 1.00 70.25 206 VAL A C 1
ATOM 1592 O O . VAL A 1 206 ? 2.184 -1.766 12.971 1.00 70.25 206 VAL A O 1
ATOM 1595 N N . PHE A 1 207 ? -0.019 -2.120 12.831 1.00 73.31 207 PHE A N 1
ATOM 1596 C CA . PHE A 1 207 ? -0.229 -2.284 14.272 1.00 73.31 207 PHE A CA 1
ATOM 1597 C C . PHE A 1 207 ? 0.585 -3.440 14.847 1.00 73.31 207 PHE A C 1
ATOM 1599 O O . PHE A 1 207 ? 1.278 -3.295 15.853 1.00 73.31 207 PHE A O 1
ATOM 1606 N N . THR A 1 208 ? 0.531 -4.592 14.181 1.00 74.44 208 THR A N 1
ATOM 1607 C CA . THR A 1 208 ? 1.228 -5.800 14.621 1.00 74.44 208 THR A CA 1
ATOM 1608 C C . THR A 1 208 ? 2.742 -5.622 14.500 1.00 74.44 208 THR A C 1
ATOM 1610 O O . THR A 1 208 ? 3.478 -6.061 15.380 1.00 74.44 208 THR A O 1
ATOM 1613 N N . VAL A 1 209 ? 3.214 -4.902 13.476 1.00 78.19 209 VAL A N 1
ATOM 1614 C CA . VAL A 1 209 ? 4.613 -4.474 13.344 1.00 78.19 209 VAL A CA 1
ATOM 1615 C C . VAL A 1 209 ? 5.014 -3.530 14.480 1.00 78.19 209 VAL A C 1
ATOM 1617 O O . VAL A 1 209 ? 6.093 -3.701 15.042 1.00 78.19 209 VAL A O 1
ATOM 1620 N N . CYS A 1 210 ? 4.162 -2.579 14.875 1.00 77.44 210 CYS A N 1
ATOM 1621 C CA . CYS A 1 210 ? 4.432 -1.680 16.001 1.00 77.44 210 CYS A CA 1
ATOM 1622 C C . CYS A 1 210 ? 4.520 -2.425 17.338 1.00 77.44 210 CYS A C 1
ATOM 1624 O O . CYS A 1 210 ? 5.447 -2.174 18.104 1.00 77.44 210 CYS A O 1
ATOM 1626 N N . ILE A 1 211 ? 3.607 -3.362 17.610 1.00 80.94 211 ILE A N 1
ATOM 1627 C CA . ILE A 1 211 ? 3.683 -4.219 18.805 1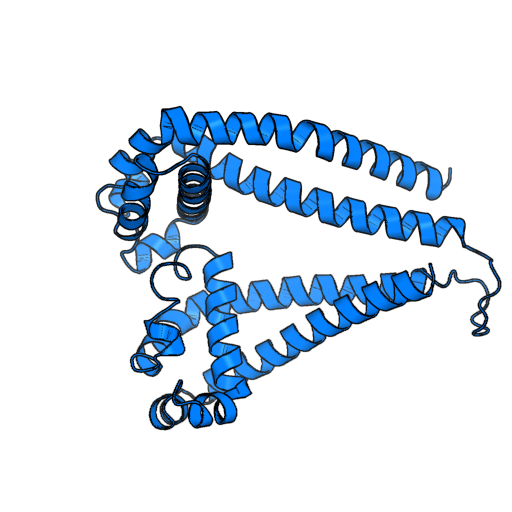.00 80.94 211 ILE A CA 1
ATOM 1628 C C . ILE A 1 211 ? 4.961 -5.056 18.771 1.00 80.94 211 ILE A C 1
ATOM 1630 O O . ILE A 1 211 ? 5.677 -5.132 19.767 1.00 80.94 211 ILE A O 1
ATOM 1634 N N . ALA A 1 212 ? 5.282 -5.651 17.624 1.00 84.00 212 ALA A N 1
ATOM 1635 C CA . ALA A 1 212 ? 6.494 -6.439 17.470 1.00 84.00 212 ALA A CA 1
ATOM 1636 C C . ALA A 1 212 ? 7.764 -5.601 17.712 1.00 84.00 212 ALA A C 1
ATOM 1638 O O . ALA A 1 212 ? 8.673 -6.068 18.393 1.00 84.00 212 ALA A O 1
ATOM 1639 N N . ALA A 1 213 ? 7.792 -4.347 17.248 1.00 82.38 213 ALA A N 1
ATOM 1640 C CA . ALA A 1 213 ? 8.877 -3.399 17.502 1.00 82.38 213 ALA A CA 1
ATOM 1641 C C . ALA A 1 213 ? 8.989 -3.017 18.987 1.00 82.38 213 ALA A C 1
ATOM 1643 O O . ALA A 1 213 ? 10.089 -2.990 19.541 1.00 82.38 213 ALA A O 1
ATOM 1644 N N . LEU A 1 214 ? 7.853 -2.751 19.647 1.00 82.06 214 LEU A N 1
ATOM 1645 C CA . LEU A 1 214 ? 7.794 -2.457 21.083 1.00 82.06 214 LEU A CA 1
ATOM 1646 C C . LEU A 1 214 ? 8.356 -3.617 21.909 1.00 82.06 214 LEU A C 1
ATOM 1648 O O . LEU A 1 214 ? 9.136 -3.389 22.830 1.00 82.06 214 LEU A O 1
ATOM 1652 N N . LEU A 1 215 ? 7.995 -4.853 21.555 1.00 84.12 215 LEU A N 1
ATOM 1653 C CA . LEU A 1 215 ? 8.478 -6.058 22.227 1.00 84.12 215 LEU A CA 1
ATOM 1654 C C . LEU A 1 215 ? 9.960 -6.332 21.926 1.00 84.12 215 LEU A C 1
ATOM 1656 O O . LEU A 1 215 ? 10.707 -6.672 22.841 1.00 84.12 215 LEU A O 1
ATOM 1660 N N . ALA A 1 216 ? 10.407 -6.142 20.680 1.00 85.94 216 ALA A N 1
ATOM 1661 C CA . ALA A 1 216 ? 11.804 -6.342 20.282 1.00 85.94 216 ALA A CA 1
ATOM 1662 C C . ALA A 1 216 ? 12.749 -5.340 20.964 1.00 85.94 216 ALA A C 1
ATOM 1664 O O . ALA A 1 216 ? 13.853 -5.692 21.377 1.00 85.94 216 ALA A O 1
ATOM 1665 N N . HIS A 1 217 ? 12.294 -4.098 21.144 1.00 84.94 217 HIS A N 1
ATOM 1666 C CA . HIS A 1 217 ? 13.078 -3.008 21.725 1.00 84.94 217 HIS A CA 1
ATOM 1667 C C . HIS A 1 217 ? 12.562 -2.563 23.103 1.00 84.94 217 HIS A C 1
ATOM 1669 O O . HIS A 1 217 ? 12.726 -1.403 23.490 1.00 84.94 217 HIS A O 1
ATOM 1675 N N . ALA A 1 218 ? 11.982 -3.482 23.883 1.00 83.12 218 ALA A N 1
ATOM 1676 C CA . ALA A 1 218 ? 11.315 -3.173 25.151 1.00 83.12 218 ALA A CA 1
ATOM 1677 C C . ALA A 1 218 ? 12.189 -2.373 26.135 1.00 83.12 218 ALA A C 1
ATOM 1679 O O . ALA A 1 218 ? 11.719 -1.401 26.724 1.00 83.12 218 ALA A O 1
ATOM 1680 N N . LYS A 1 219 ? 13.485 -2.706 26.259 1.00 83.31 219 LYS A N 1
ATOM 1681 C CA . LYS A 1 219 ? 14.433 -1.989 27.141 1.00 83.31 219 LYS A CA 1
ATOM 1682 C C . LYS A 1 219 ? 14.510 -0.488 26.836 1.00 83.31 219 LYS A C 1
ATOM 1684 O O . LYS A 1 219 ? 14.614 0.322 27.755 1.00 83.31 219 LYS A O 1
ATOM 1689 N N . LEU A 1 220 ? 14.448 -0.115 25.557 1.00 82.25 220 LEU A N 1
ATOM 1690 C CA . LEU A 1 220 ? 14.508 1.278 25.120 1.00 82.25 220 LEU A CA 1
ATOM 1691 C C . LEU A 1 220 ? 13.216 2.013 25.494 1.00 82.25 220 LEU A C 1
ATOM 1693 O O . LEU A 1 220 ? 13.264 3.090 26.085 1.00 82.25 220 LEU A O 1
ATOM 1697 N N . PHE A 1 221 ? 12.060 1.397 25.243 1.00 79.31 221 PHE A N 1
ATOM 1698 C CA . PHE A 1 221 ? 10.765 1.998 25.561 1.00 79.31 221 PHE A CA 1
ATOM 1699 C C . PHE A 1 221 ? 10.494 2.100 27.068 1.00 79.31 221 PHE A C 1
ATOM 1701 O O . PHE A 1 221 ? 9.918 3.102 27.498 1.00 79.31 221 PHE A O 1
ATOM 1708 N N . ILE A 1 222 ? 10.980 1.147 27.871 1.00 82.94 222 ILE A N 1
ATOM 1709 C CA . ILE A 1 222 ? 10.938 1.213 29.340 1.00 82.94 222 ILE A CA 1
ATOM 1710 C C . ILE A 1 222 ? 11.771 2.395 29.847 1.00 82.94 222 ILE A C 1
ATOM 1712 O O . ILE A 1 222 ? 11.287 3.185 30.654 1.00 82.94 222 ILE A O 1
ATOM 1716 N N . ARG A 1 223 ? 12.984 2.594 29.309 1.00 82.31 223 ARG A N 1
ATOM 1717 C CA . ARG A 1 223 ? 13.849 3.729 29.678 1.00 82.31 223 ARG A CA 1
ATOM 1718 C C . ARG A 1 223 ? 13.211 5.087 29.369 1.00 82.31 223 ARG A C 1
ATOM 1720 O O . ARG A 1 223 ? 13.415 6.037 30.113 1.00 82.31 223 ARG A O 1
ATOM 1727 N N . THR A 1 224 ? 12.436 5.180 28.288 1.00 78.69 224 THR A N 1
ATOM 1728 C CA . THR A 1 224 ? 11.700 6.409 27.927 1.00 78.69 224 THR A CA 1
ATOM 1729 C C . THR A 1 224 ? 10.380 6.601 28.685 1.00 78.69 224 THR A C 1
ATOM 1731 O O . THR A 1 224 ? 9.695 7.595 28.459 1.00 78.69 224 THR A O 1
ATOM 1734 N N . GLY A 1 225 ? 9.979 5.652 29.540 1.00 76.69 225 GLY A N 1
ATOM 1735 C CA . GLY A 1 225 ? 8.693 5.686 30.248 1.00 76.69 225 GLY A CA 1
ATOM 1736 C C . GLY A 1 225 ? 7.465 5.454 29.355 1.00 76.69 225 GLY A C 1
ATOM 1737 O O . GLY A 1 225 ? 6.336 5.681 29.787 1.00 76.69 225 GLY A O 1
ATOM 1738 N N . SER A 1 226 ? 7.664 5.011 28.109 1.00 72.38 226 SER A N 1
ATOM 1739 C CA . SER A 1 226 ? 6.587 4.770 27.135 1.00 72.38 226 SER A CA 1
ATOM 1740 C C . SER A 1 226 ? 5.934 3.388 27.284 1.00 72.38 226 SER A C 1
ATOM 1742 O O . SER A 1 226 ? 4.824 3.175 26.787 1.00 72.38 226 SER A O 1
ATOM 1744 N N . LEU A 1 227 ? 6.616 2.455 27.956 1.00 79.19 227 LEU A N 1
ATOM 1745 C CA . LEU A 1 227 ? 6.211 1.063 28.159 1.00 79.19 227 LEU A CA 1
ATOM 1746 C C . LEU A 1 227 ? 6.514 0.644 29.604 1.00 79.19 227 LEU A C 1
ATOM 1748 O O . LEU A 1 227 ? 7.592 0.944 30.112 1.00 79.19 227 LEU A O 1
ATOM 1752 N N . GLN A 1 228 ? 5.581 -0.043 30.264 1.00 81.06 228 GLN A N 1
ATOM 1753 C CA . GLN A 1 228 ? 5.792 -0.568 31.615 1.00 81.06 228 GLN A CA 1
ATOM 1754 C C . GLN A 1 228 ? 6.429 -1.961 31.548 1.00 81.06 228 GLN A C 1
ATOM 1756 O O . GLN A 1 228 ? 6.069 -2.769 30.694 1.00 81.06 228 GLN A O 1
ATOM 1761 N N . ALA A 1 229 ? 7.364 -2.262 32.454 1.00 79.94 229 ALA A N 1
ATOM 1762 C CA . ALA A 1 229 ? 8.020 -3.573 32.495 1.00 79.94 229 ALA A CA 1
ATOM 1763 C C . ALA A 1 229 ? 7.022 -4.714 32.779 1.00 79.94 229 ALA A C 1
ATOM 1765 O O . ALA A 1 229 ? 7.081 -5.756 32.129 1.00 79.94 229 ALA A O 1
ATOM 1766 N N . ALA A 1 230 ? 6.042 -4.470 33.656 1.00 80.44 230 ALA A N 1
ATOM 1767 C CA . ALA A 1 230 ? 4.996 -5.431 34.012 1.00 80.44 230 ALA A CA 1
ATOM 1768 C C . ALA A 1 230 ? 4.135 -5.873 32.807 1.00 80.44 230 ALA A C 1
ATOM 1770 O O . ALA A 1 230 ? 3.764 -7.044 32.699 1.00 80.44 230 ALA A O 1
ATOM 1771 N N . ASP A 1 231 ? 3.870 -4.970 31.858 1.00 78.31 231 ASP A N 1
ATOM 1772 C CA . ASP A 1 231 ? 3.105 -5.277 30.639 1.00 78.31 231 ASP A CA 1
ATOM 1773 C C . ASP A 1 231 ? 3.883 -6.228 29.704 1.00 78.31 231 ASP A C 1
ATOM 1775 O O . ASP A 1 231 ? 3.300 -7.044 28.992 1.00 78.31 231 ASP A O 1
ATOM 1779 N N . VAL A 1 232 ? 5.220 -6.149 29.705 1.00 80.44 232 VAL A N 1
ATOM 1780 C CA . VAL A 1 232 ? 6.097 -7.002 28.880 1.00 80.44 232 VAL A CA 1
ATOM 1781 C C . VAL A 1 232 ? 6.313 -8.373 29.520 1.00 80.44 232 VAL A C 1
ATOM 1783 O O . VAL A 1 232 ? 6.424 -9.379 28.811 1.00 80.44 232 VAL A O 1
ATOM 1786 N N . GLU A 1 233 ? 6.391 -8.415 30.849 1.00 81.69 233 GLU A N 1
ATOM 1787 C CA . GLU A 1 233 ? 6.569 -9.643 31.629 1.00 81.69 233 GLU A CA 1
ATOM 1788 C C . GLU A 1 233 ? 5.303 -10.502 31.659 1.00 81.69 233 GLU A C 1
ATOM 1790 O O . GLU A 1 233 ? 5.396 -11.722 31.554 1.00 81.69 233 GLU A O 1
ATOM 1795 N N . SER A 1 234 ? 4.125 -9.874 31.716 1.00 82.44 234 SER A N 1
ATOM 1796 C CA . SER A 1 234 ? 2.830 -10.565 31.642 1.00 82.44 234 SER A CA 1
ATOM 1797 C C . SER A 1 234 ? 2.468 -11.060 30.234 1.00 82.44 234 SER A C 1
ATOM 1799 O O . SER A 1 234 ? 1.539 -11.857 30.080 1.00 82.44 234 SER A O 1
ATOM 1801 N N . PHE A 1 235 ? 3.199 -10.626 29.200 1.00 82.31 235 PHE A N 1
ATOM 1802 C CA . PHE A 1 235 ? 2.940 -11.015 27.817 1.00 82.31 235 PHE A CA 1
ATOM 1803 C C . PHE A 1 235 ? 3.365 -12.474 27.549 1.00 82.31 235 PHE A C 1
ATOM 1805 O O . PHE A 1 235 ? 4.507 -12.841 27.851 1.00 82.31 235 PHE A O 1
ATOM 1812 N N . PRO A 1 236 ? 2.519 -13.309 26.911 1.00 84.25 236 PRO A N 1
ATOM 1813 C CA . PRO A 1 236 ? 2.849 -14.706 26.629 1.00 84.25 236 PRO A CA 1
ATOM 1814 C C . PRO A 1 236 ? 4.166 -14.865 25.857 1.00 84.25 236 PRO A C 1
ATOM 1816 O O . PRO A 1 236 ? 4.337 -14.312 24.767 1.00 84.25 236 PRO A O 1
ATOM 1819 N N . ALA A 1 237 ? 5.093 -15.656 26.406 1.00 82.69 237 ALA A N 1
ATOM 1820 C CA . ALA A 1 237 ? 6.451 -15.782 25.874 1.00 82.69 237 ALA A CA 1
ATOM 1821 C C . ALA A 1 237 ? 6.492 -16.315 24.431 1.00 82.69 237 ALA A C 1
ATOM 1823 O O . ALA A 1 237 ? 7.303 -15.840 23.641 1.00 82.69 237 ALA A O 1
ATOM 1824 N N . THR A 1 238 ? 5.599 -17.244 24.076 1.00 82.44 238 THR A N 1
ATOM 1825 C CA . THR A 1 238 ? 5.486 -17.830 22.729 1.00 82.44 238 THR A CA 1
ATOM 1826 C C . THR A 1 238 ? 5.073 -16.801 21.677 1.00 82.44 238 THR A C 1
ATOM 1828 O O . THR A 1 238 ? 5.696 -16.701 20.624 1.00 82.44 238 THR A O 1
ATOM 1831 N N . ILE A 1 239 ? 4.066 -15.980 21.981 1.00 80.31 239 ILE A N 1
ATOM 1832 C CA . ILE A 1 239 ? 3.590 -14.918 21.084 1.00 80.31 239 ILE A CA 1
ATOM 1833 C C . ILE A 1 239 ? 4.658 -13.821 20.968 1.00 80.31 239 ILE A C 1
ATOM 1835 O O . ILE A 1 239 ? 4.907 -13.294 19.882 1.00 80.31 239 ILE A O 1
ATOM 1839 N N . ARG A 1 240 ? 5.329 -13.495 22.083 1.00 84.00 240 ARG A N 1
ATOM 1840 C CA . ARG A 1 240 ? 6.413 -12.507 22.121 1.00 84.00 240 ARG A CA 1
ATOM 1841 C C . ARG A 1 240 ? 7.574 -12.906 21.214 1.00 84.00 240 ARG A C 1
ATOM 1843 O O . ARG A 1 240 ? 8.000 -12.087 20.406 1.00 84.00 240 ARG A O 1
ATOM 1850 N N . THR A 1 241 ? 8.084 -14.134 21.319 1.00 84.69 241 THR A N 1
ATOM 1851 C CA . THR A 1 241 ? 9.201 -14.594 20.478 1.00 84.69 241 THR A CA 1
ATOM 1852 C C . THR A 1 241 ? 8.812 -14.644 19.003 1.00 84.69 241 THR A C 1
ATOM 1854 O O . THR A 1 241 ? 9.571 -14.161 18.167 1.00 84.69 241 THR A O 1
ATOM 1857 N N . GLU A 1 242 ? 7.610 -15.128 18.680 1.00 82.69 242 GLU A N 1
ATOM 1858 C CA . GLU A 1 242 ? 7.086 -15.175 17.310 1.00 82.69 242 GLU A CA 1
ATOM 1859 C C . GLU A 1 242 ? 7.014 -13.772 16.669 1.00 82.69 242 GLU A C 1
ATOM 1861 O O . GLU A 1 242 ? 7.481 -13.570 15.545 1.00 82.69 242 GLU A O 1
ATOM 1866 N N . LEU A 1 243 ? 6.484 -12.775 17.389 1.00 83.44 243 LEU A N 1
ATOM 1867 C CA . LEU A 1 243 ? 6.420 -11.382 16.927 1.00 83.44 243 LEU A CA 1
ATOM 1868 C C . LEU A 1 243 ? 7.812 -10.763 16.752 1.00 83.44 243 LEU A C 1
ATOM 1870 O O . LEU A 1 243 ? 8.065 -10.110 15.740 1.00 83.44 243 LEU A O 1
ATOM 1874 N N . VAL A 1 244 ? 8.716 -10.978 17.711 1.00 86.19 244 VAL A N 1
ATOM 1875 C CA . VAL A 1 244 ? 10.079 -10.425 17.679 1.00 86.19 244 VAL A CA 1
ATOM 1876 C C . VAL A 1 244 ? 10.888 -11.001 16.516 1.00 86.19 244 VAL A C 1
ATOM 1878 O O . VAL A 1 244 ? 11.528 -10.244 15.788 1.00 86.19 244 VAL A O 1
ATOM 1881 N N . VAL A 1 245 ? 10.815 -12.314 16.274 1.00 85.88 245 VAL A N 1
ATOM 1882 C CA . VAL A 1 245 ? 11.482 -12.956 15.128 1.00 85.88 245 VAL A CA 1
ATOM 1883 C C . VAL A 1 245 ? 10.974 -12.371 13.810 1.00 85.88 245 VAL A C 1
ATOM 1885 O O . VAL A 1 245 ? 11.770 -11.990 12.951 1.00 85.88 245 VAL A O 1
ATOM 1888 N N . ARG A 1 246 ? 9.652 -12.213 13.666 1.00 83.38 246 ARG A N 1
ATOM 1889 C CA . ARG A 1 246 ? 9.054 -11.574 12.483 1.00 83.38 246 ARG A CA 1
ATOM 1890 C C . ARG A 1 246 ? 9.507 -10.124 12.304 1.00 83.38 246 ARG A C 1
ATOM 1892 O O . ARG A 1 246 ? 9.686 -9.689 11.169 1.00 83.38 246 ARG A O 1
ATOM 1899 N N . HIS A 1 247 ? 9.740 -9.396 13.397 1.00 85.69 247 HIS A N 1
ATOM 1900 C CA . HIS A 1 247 ? 10.198 -8.007 13.340 1.00 85.69 247 HIS A CA 1
ATOM 1901 C C . HIS A 1 247 ? 11.613 -7.896 12.785 1.00 85.69 247 HIS A C 1
ATOM 1903 O O . HIS A 1 247 ? 11.871 -7.067 11.914 1.00 85.69 247 HIS A O 1
ATOM 1909 N N . TYR A 1 248 ? 12.518 -8.769 13.226 1.00 85.31 248 TYR A N 1
ATOM 1910 C CA . TYR A 1 248 ? 13.874 -8.806 12.687 1.00 85.31 248 TYR A CA 1
ATOM 1911 C C . TYR A 1 248 ? 13.918 -9.279 11.232 1.00 85.31 248 TYR A C 1
ATOM 1913 O O . TYR A 1 248 ? 14.687 -8.726 10.450 1.00 85.31 248 TYR A O 1
ATOM 1921 N N . LEU A 1 249 ? 13.057 -10.221 10.832 1.00 83.69 249 LEU A N 1
ATOM 1922 C CA . LEU A 1 249 ? 12.913 -10.616 9.424 1.00 83.69 249 LEU A CA 1
ATOM 1923 C C . LEU A 1 249 ? 12.406 -9.462 8.545 1.00 83.69 249 LEU A C 1
ATOM 1925 O O . LEU A 1 249 ? 12.910 -9.263 7.437 1.00 83.69 249 LEU A O 1
ATOM 1929 N N . LEU A 1 250 ? 11.449 -8.669 9.042 1.00 82.00 250 LEU A N 1
ATOM 1930 C CA . LEU A 1 250 ? 10.989 -7.455 8.366 1.00 82.00 250 LEU A CA 1
ATOM 1931 C C . LEU A 1 250 ? 12.131 -6.448 8.208 1.00 82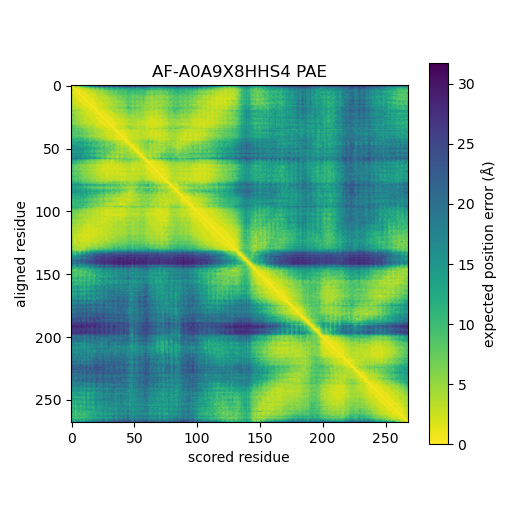.00 250 LEU A C 1
ATOM 1933 O O . LEU A 1 250 ? 12.370 -5.971 7.102 1.00 82.00 250 LEU A O 1
ATOM 1937 N N . LEU A 1 251 ? 12.851 -6.151 9.294 1.00 81.94 251 LEU A N 1
ATOM 1938 C CA . LEU A 1 251 ? 13.991 -5.233 9.276 1.00 81.94 251 LEU A CA 1
ATOM 1939 C C . LEU A 1 251 ? 15.070 -5.695 8.294 1.00 81.94 251 LEU A C 1
ATOM 1941 O O . LEU A 1 251 ? 15.523 -4.893 7.485 1.00 81.94 251 LEU A O 1
ATOM 1945 N N . ALA A 1 252 ? 15.430 -6.980 8.306 1.00 80.75 252 ALA A N 1
ATOM 1946 C CA . ALA A 1 252 ? 16.399 -7.545 7.371 1.00 80.75 252 ALA A CA 1
ATOM 1947 C C . ALA A 1 252 ? 15.946 -7.385 5.910 1.00 80.75 252 ALA A C 1
ATOM 1949 O O . ALA A 1 252 ? 16.745 -7.003 5.059 1.00 80.75 252 ALA A O 1
ATOM 1950 N N . SER A 1 253 ? 14.658 -7.600 5.628 1.00 80.31 253 SER A N 1
ATOM 1951 C CA . SER A 1 253 ? 14.101 -7.452 4.277 1.00 80.31 253 SER A CA 1
ATOM 1952 C C . SER A 1 253 ? 14.084 -5.990 3.813 1.00 80.31 253 SER A C 1
ATOM 1954 O O . SER A 1 253 ? 14.431 -5.704 2.670 1.00 80.31 253 SER A O 1
ATOM 1956 N N . VAL A 1 254 ? 13.729 -5.050 4.700 1.00 79.56 254 VAL A N 1
ATOM 1957 C CA . VAL A 1 254 ? 13.742 -3.605 4.408 1.00 79.56 254 VAL A CA 1
ATOM 1958 C C . VAL A 1 254 ? 15.169 -3.096 4.203 1.00 79.56 254 VAL A C 1
ATOM 1960 O O . VAL A 1 254 ? 15.425 -2.375 3.242 1.00 79.56 254 VAL A O 1
ATOM 1963 N N . VAL A 1 255 ? 16.104 -3.484 5.075 1.00 82.19 255 VAL A N 1
ATOM 1964 C CA . VAL A 1 255 ? 17.517 -3.091 4.975 1.00 82.19 255 VAL A CA 1
ATOM 1965 C C . VAL A 1 255 ? 18.160 -3.696 3.730 1.00 82.19 255 VAL A C 1
ATOM 1967 O O . VAL A 1 255 ? 18.856 -2.981 3.018 1.00 82.19 255 VAL A O 1
ATOM 1970 N N . GLY A 1 256 ? 17.889 -4.967 3.419 1.00 78.19 256 GLY A N 1
ATOM 1971 C CA . GLY A 1 256 ? 18.376 -5.616 2.199 1.00 78.19 256 GLY A CA 1
ATOM 1972 C C . GLY A 1 256 ? 17.862 -4.935 0.930 1.00 78.19 256 GLY A C 1
ATOM 1973 O O . GLY A 1 256 ? 18.637 -4.667 0.012 1.00 78.19 256 GLY A O 1
ATOM 1974 N N . LEU A 1 257 ? 16.578 -4.558 0.910 1.00 80.75 257 LEU A N 1
ATOM 1975 C CA . LEU A 1 257 ? 15.998 -3.807 -0.201 1.00 80.75 257 LEU A CA 1
ATOM 1976 C C . LEU A 1 257 ? 16.640 -2.418 -0.340 1.00 80.75 257 LEU A C 1
ATOM 1978 O O . LEU A 1 257 ? 17.021 -2.027 -1.441 1.00 80.75 257 LEU A O 1
ATOM 1982 N N . ALA A 1 258 ? 16.801 -1.687 0.767 1.00 76.81 258 ALA A N 1
ATOM 1983 C CA . ALA A 1 258 ? 17.437 -0.370 0.770 1.00 76.81 258 ALA A CA 1
ATOM 1984 C C . ALA A 1 258 ? 18.903 -0.439 0.315 1.00 76.81 258 ALA A C 1
ATOM 1986 O O . ALA A 1 258 ? 19.319 0.362 -0.518 1.00 76.81 258 ALA A O 1
ATOM 1987 N N . ALA A 1 259 ? 19.665 -1.421 0.803 1.00 77.62 259 ALA A N 1
ATOM 1988 C CA . ALA A 1 259 ? 21.045 -1.656 0.392 1.00 77.62 259 ALA A CA 1
ATOM 1989 C C . ALA A 1 259 ? 21.143 -1.967 -1.106 1.00 77.62 259 ALA A C 1
ATOM 1991 O O . ALA A 1 259 ? 22.024 -1.437 -1.775 1.00 77.62 259 ALA A O 1
ATOM 1992 N N . SER A 1 260 ? 20.208 -2.751 -1.654 1.00 78.19 260 SER A N 1
ATOM 1993 C CA . SER A 1 260 ? 20.163 -3.021 -3.094 1.00 78.19 260 SER A CA 1
ATOM 1994 C C . SER A 1 260 ? 19.850 -1.768 -3.924 1.00 78.19 260 SER A C 1
ATOM 1996 O O . SER A 1 260 ? 20.505 -1.514 -4.937 1.00 78.19 260 SER A O 1
ATOM 1998 N N . PHE A 1 261 ? 18.903 -0.932 -3.488 1.00 76.62 261 PHE A N 1
ATOM 1999 C CA . PHE A 1 261 ? 18.628 0.344 -4.159 1.00 76.62 261 PHE A CA 1
ATOM 2000 C C . PHE A 1 261 ? 19.832 1.289 -4.121 1.00 76.62 261 PHE A C 1
ATOM 2002 O O . PHE A 1 261 ? 20.151 1.909 -5.134 1.00 76.62 261 PHE A O 1
ATOM 2009 N N . VAL A 1 262 ? 20.517 1.379 -2.977 1.00 77.75 262 VAL A N 1
ATOM 2010 C CA . VAL A 1 262 ? 21.746 2.173 -2.839 1.00 77.75 262 VAL A CA 1
ATOM 2011 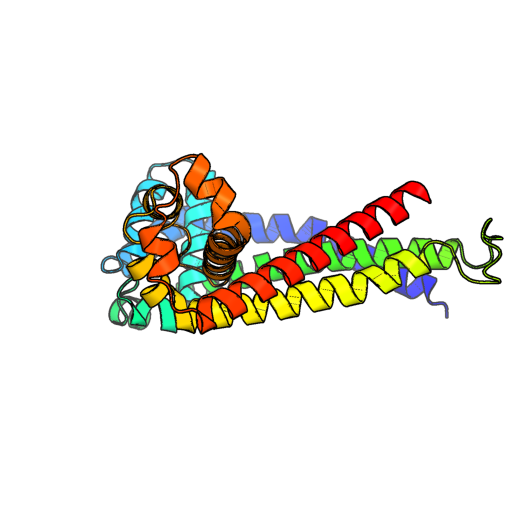C C . VAL A 1 262 ? 22.847 1.617 -3.740 1.00 77.75 262 VAL A C 1
ATOM 2013 O O . VAL A 1 262 ? 23.466 2.392 -4.456 1.00 77.75 262 VAL A O 1
ATOM 2016 N N . ALA A 1 263 ? 23.043 0.297 -3.787 1.00 74.69 263 ALA A N 1
ATOM 2017 C CA . ALA A 1 263 ? 24.012 -0.331 -4.683 1.00 74.69 263 ALA A CA 1
ATOM 2018 C C . ALA A 1 263 ? 23.719 -0.001 -6.153 1.00 74.69 263 ALA A C 1
ATOM 2020 O O . ALA A 1 263 ? 24.617 0.402 -6.878 1.00 74.69 263 ALA A O 1
ATOM 2021 N N . THR A 1 264 ? 22.451 -0.061 -6.568 1.00 74.12 264 THR A N 1
ATOM 2022 C CA . THR A 1 264 ? 22.029 0.312 -7.932 1.00 74.12 264 THR A CA 1
ATOM 2023 C C . THR A 1 264 ? 22.345 1.781 -8.245 1.00 74.12 264 THR A C 1
ATOM 2025 O O . THR A 1 264 ? 22.687 2.108 -9.373 1.00 74.12 264 THR A O 1
ATOM 2028 N N . LYS A 1 265 ? 22.261 2.668 -7.244 1.00 74.56 265 LYS A N 1
ATOM 2029 C CA . LYS A 1 265 ? 22.585 4.098 -7.370 1.00 74.56 265 LYS A CA 1
ATOM 2030 C C . LYS A 1 265 ? 24.068 4.436 -7.290 1.00 74.56 265 LYS A C 1
ATOM 2032 O O . LYS A 1 265 ? 24.426 5.530 -7.691 1.00 74.56 265 LYS A O 1
ATOM 2037 N N . LEU A 1 266 ? 24.888 3.552 -6.732 1.00 74.12 266 LEU A N 1
ATOM 2038 C CA . LEU A 1 266 ? 26.344 3.700 -6.704 1.00 74.12 266 LEU A CA 1
ATOM 2039 C C . LEU A 1 266 ? 27.001 3.203 -7.999 1.00 74.12 266 LEU A C 1
ATOM 2041 O O . LEU A 1 266 ? 28.156 3.528 -8.242 1.00 74.12 266 LEU A O 1
ATOM 2045 N N . ILE A 1 267 ? 26.283 2.382 -8.775 1.00 69.56 267 ILE A N 1
ATOM 2046 C CA . ILE A 1 267 ? 26.703 1.901 -10.098 1.00 69.56 267 ILE A CA 1
ATOM 2047 C C . ILE A 1 267 ? 26.317 2.913 -11.199 1.00 69.56 267 ILE A C 1
ATOM 2049 O O . ILE A 1 267 ? 26.997 2.972 -12.217 1.00 69.56 267 ILE A O 1
ATOM 2053 N N . ASP A 1 268 ? 25.231 3.677 -11.001 1.00 62.28 268 ASP A N 1
ATOM 2054 C CA . ASP A 1 268 ? 24.831 4.830 -11.840 1.00 62.28 268 ASP A CA 1
ATOM 2055 C C . ASP A 1 268 ? 25.819 6.008 -11.697 1.00 62.28 268 ASP A C 1
ATOM 2057 O O . ASP A 1 268 ? 26.082 6.671 -12.725 1.00 62.28 268 ASP A O 1
#

Secondary structure (DSSP, 8-state):
--HHHHHHHHHHHHHHHHHHHHHHHHHHHHHIIIIIHHHHHHHTTT-HHHHTTGGGGGS-HHHHHHHHHHHHHHHHS-HHHHHTTSS-HHHHHHS-HHHHHHHHHHHHHHHHHHHHHHHHHHHHHHHHHHHTTT---TT--TT--TTHHHHHHHHHHHHHHHHHHHHHHHHHHHHHHHHHHHTTT-HHHHTTTTTTSSSSHHHHHHHHHHHHHHHHTHHHHHHTTSS-HHHHHSS-HHHHHHHHHHHHHHHHHHHHHHHHHHHHHHH-

Solvent-accessible surface area (backbone atoms only — not comparable to full-atom values): 14308 Å² total; per-residue (Å²): 137,55,72,62,61,58,40,52,52,48,43,53,53,45,49,52,49,62,61,52,44,57,56,56,50,48,52,50,49,48,49,38,44,72,75,41,43,67,61,56,51,60,50,34,66,79,11,64,66,52,55,75,42,56,64,24,74,84,44,59,71,72,44,22,47,49,41,49,55,51,53,12,40,32,68,63,55,45,71,60,43,34,76,77,63,38,30,38,64,65,35,62,73,68,42,56,63,73,61,49,51,54,34,32,48,51,44,50,51,55,52,50,54,54,50,46,53,53,50,41,58,49,41,54,49,49,47,54,26,60,74,43,53,60,52,86,45,96,81,71,56,83,72,48,20,82,51,49,60,35,52,66,52,35,55,59,23,53,51,45,46,53,51,51,44,53,52,29,37,53,46,29,72,74,40,46,76,58,52,49,60,49,41,60,84,20,55,67,49,66,76,73,40,67,83,72,22,71,59,34,69,65,26,23,25,52,46,41,51,49,52,15,46,49,65,64,44,38,73,61,36,39,75,71,68,40,34,58,68,68,42,63,69,72,40,60,65,71,61,50,52,54,36,29,54,52,40,54,52,47,49,52,26,52,50,50,37,51,51,28,54,50,52,54,60,73,74,106

Radius of gyration: 22.72 Å; Cα contacts (8 Å, |Δi|>4): 260; chains: 1; bounding box: 65×38×65 Å

Mean predicted aligned error: 11.82 Å

Sequence (268 aa):
MDIEYWTEAAIAGLTVALILGPVVFGALLLYIATQRLAEALEHLHNSPLVDAHRYSLNLGLRQRFRAVGDIAGLLAYPDCPVEFGGLSAEDIKRFPGNLRTLLVLSHHLRLAMLAVLVLLALALQVLKAVQHQGEPTEFGLGGYSPYWLPLALQLPCIAGLGWVATQYAQAGMRYMTSASRYLANCKAVVNRQRPVMYNTVFGRIVFTVCIAALLAHAKLFIRTGSLQAADVESFPATIRTELVVRHYLLLASVVGLAASFVATKLID

Nearest PDB structures (foldseek):
  7ekl-assembly1_A  TM=2.522E-01  e=3.120E+00  Homo sapiens